Protein AF-0000000066502551 (afdb_homodimer)

Sequence (242 aa):
MAEINIENPFHVNTKIDVNTFVNQIRGIPNGSRCDFTNSVVKHFSSLGYNVFVCHPNHAVTGPYAKLHCEFRNTKFSTIGYDVYIIARGRKVTATNFGDGGYDNWASGGHYNQAGKTINFLMAEINIENPFHVNTKIDVNTFVNQIRGIPNGSRCDFTNSVVKHFSSLGYNVFVCHPNHAVTGPYAKLHCEFRNTKFSTIGYDVYIIARGRKVTATNFGDGGYDNWASGGHYNQAGKTINFL

Structure (mmCIF, N/CA/C/O backbone):
data_AF-0000000066502551-model_v1
#
loop_
_entity.id
_entity.type
_entity.pdbx_description
1 polymer 'Uncharacterized protein'
#
loop_
_atom_site.group_PDB
_atom_site.id
_atom_site.type_symbol
_atom_site.label_atom_id
_atom_site.label_alt_id
_atom_site.label_comp_id
_atom_site.label_asym_id
_atom_site.label_entity_id
_atom_site.label_seq_id
_atom_site.pdbx_PDB_ins_code
_atom_site.Cartn_x
_atom_site.Cartn_y
_atom_site.Cartn_z
_atom_site.occupancy
_atom_site.B_iso_or_equiv
_atom_site.auth_seq_id
_atom_site.auth_comp_id
_atom_site.auth_asym_id
_atom_site.auth_atom_id
_atom_site.pdbx_PDB_model_num
ATOM 1 N N . MET A 1 1 ? -18.234 -11.68 -3.107 1 29.64 1 MET A N 1
ATOM 2 C CA . MET A 1 1 ? -17.312 -12.742 -2.707 1 29.64 1 MET A CA 1
ATOM 3 C C . MET A 1 1 ? -16.203 -12.922 -3.744 1 29.64 1 MET A C 1
ATOM 5 O O . MET A 1 1 ? -16.484 -12.969 -4.945 1 29.64 1 MET A O 1
ATOM 9 N N . ALA A 1 2 ? -14.961 -12.492 -3.404 1 35.41 2 ALA A N 1
ATOM 10 C CA . ALA A 1 2 ? -13.914 -12.625 -4.414 1 35.41 2 ALA A CA 1
ATOM 11 C C . ALA A 1 2 ? -13.688 -14.086 -4.785 1 35.41 2 ALA A C 1
ATOM 13 O O . ALA A 1 2 ? -13.641 -14.953 -3.912 1 35.41 2 ALA A O 1
ATOM 14 N N . GLU A 1 3 ? -14.289 -14.555 -5.902 1 37.72 3 GLU A N 1
ATOM 15 C CA . GLU A 1 3 ? -13.883 -15.867 -6.395 1 37.72 3 GLU A CA 1
ATOM 16 C C . GLU A 1 3 ? -12.445 -15.844 -6.902 1 37.72 3 GLU A C 1
ATOM 18 O O . GLU A 1 3 ? -12.047 -14.922 -7.609 1 37.72 3 GLU A O 1
ATOM 23 N N . ILE A 1 4 ? -11.414 -16.25 -6.066 1 42.09 4 ILE A N 1
ATOM 24 C CA . ILE A 1 4 ? -10.016 -16.312 -6.465 1 42.09 4 ILE A CA 1
ATOM 25 C C . ILE A 1 4 ? -9.766 -17.562 -7.293 1 42.09 4 ILE A C 1
ATOM 27 O O . ILE A 1 4 ? -10.078 -18.672 -6.855 1 42.09 4 ILE A O 1
ATOM 31 N N . ASN A 1 5 ? -9.875 -17.453 -8.539 1 43.38 5 ASN A N 1
ATOM 32 C CA . ASN A 1 5 ? -9.359 -18.547 -9.352 1 43.38 5 ASN A CA 1
ATOM 33 C C . ASN A 1 5 ? -7.836 -18.516 -9.438 1 43.38 5 ASN A C 1
ATOM 35 O O . ASN A 1 5 ? -7.262 -17.531 -9.914 1 43.38 5 ASN A O 1
ATOM 39 N N . ILE A 1 6 ? -7.16 -19.156 -8.492 1 44.62 6 ILE A N 1
ATOM 40 C CA . ILE A 1 6 ? -5.707 -19.266 -8.516 1 44.62 6 ILE A CA 1
ATOM 41 C C . ILE A 1 6 ? -5.27 -20.125 -9.695 1 44.62 6 ILE A C 1
ATOM 43 O O . ILE A 1 6 ? -5.676 -21.281 -9.812 1 44.62 6 ILE A O 1
ATOM 47 N N . GLU A 1 7 ? -5.086 -19.531 -10.711 1 37.34 7 GLU A N 1
ATOM 48 C CA . GLU A 1 7 ? -4.473 -20.375 -11.734 1 37.34 7 GLU A CA 1
ATOM 49 C C . GLU A 1 7 ? -3.086 -20.844 -11.305 1 37.34 7 GLU A C 1
ATOM 51 O O . GLU A 1 7 ? -2.246 -20.031 -10.898 1 37.34 7 GLU A O 1
ATOM 56 N N . ASN A 1 8 ? -3.057 -21.938 -10.695 1 35.09 8 ASN A N 1
ATOM 57 C CA . ASN A 1 8 ? -1.891 -22.656 -10.203 1 35.09 8 ASN A CA 1
ATOM 58 C C . ASN A 1 8 ? -0.75 -22.641 -11.211 1 35.09 8 ASN A C 1
ATOM 60 O O . ASN A 1 8 ? -0.646 -23.547 -12.055 1 35.09 8 ASN A O 1
ATOM 64 N N . PRO A 1 9 ? -0.508 -21.734 -11.992 1 32.53 9 PRO A N 1
ATOM 65 C CA . PRO A 1 9 ? 0.566 -22.297 -12.812 1 32.53 9 PRO A CA 1
ATOM 66 C C . PRO A 1 9 ? 1.735 -22.812 -11.977 1 32.53 9 PRO A C 1
ATOM 68 O O . PRO A 1 9 ? 2.23 -23.922 -12.219 1 32.53 9 PRO A O 1
ATOM 71 N N . PHE A 1 10 ? 2.854 -21.859 -11.742 1 31.67 10 PHE A N 1
ATOM 72 C CA . PHE A 1 10 ? 4.188 -22.328 -11.391 1 31.67 10 PHE A CA 1
ATOM 73 C C . PHE A 1 10 ? 4.188 -22.969 -10.008 1 31.67 10 PHE A C 1
ATOM 75 O O . PHE A 1 10 ? 3.361 -22.641 -9.156 1 31.67 10 PHE A O 1
ATOM 82 N N . HIS A 1 11 ? 4.758 -24.141 -9.922 1 30.97 11 HIS A N 1
ATOM 83 C CA . HIS A 1 11 ? 5.277 -24.938 -8.812 1 30.97 11 HIS A CA 1
ATOM 84 C C . HIS A 1 11 ? 5.98 -24.047 -7.785 1 30.97 11 HIS A C 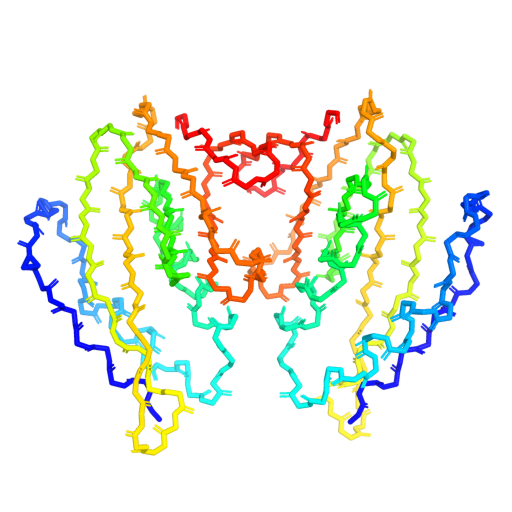1
ATOM 86 O O . HIS A 1 11 ? 7.117 -23.625 -8 1 30.97 11 HIS A O 1
ATOM 92 N N . VAL A 1 12 ? 5.609 -22.844 -7.512 1 33.75 12 VAL A N 1
ATOM 93 C CA . VAL A 1 12 ? 6.266 -22.391 -6.289 1 33.75 12 VAL A CA 1
ATOM 94 C C . VAL A 1 12 ? 6.492 -23.594 -5.359 1 33.75 12 VAL A C 1
ATOM 96 O O . VAL A 1 12 ? 5.543 -24.281 -4.984 1 33.75 12 VAL A O 1
ATOM 99 N N . ASN A 1 13 ? 7.457 -24.188 -5.629 1 36.09 13 ASN A N 1
ATOM 100 C CA . ASN A 1 13 ? 7.84 -25.312 -4.797 1 36.09 13 ASN A CA 1
ATOM 101 C C . ASN A 1 13 ? 7.414 -25.125 -3.344 1 36.09 13 ASN A C 1
ATOM 103 O O . ASN A 1 13 ? 7.641 -25.984 -2.5 1 36.09 13 ASN A O 1
ATOM 107 N N . THR A 1 14 ? 7.57 -23.812 -2.957 1 40.91 14 THR A N 1
ATOM 108 C CA . THR A 1 14 ? 7.336 -23.844 -1.518 1 40.91 14 THR A CA 1
ATOM 109 C C . THR A 1 14 ? 5.859 -24.078 -1.216 1 40.91 14 THR A C 1
ATOM 111 O O . THR A 1 14 ? 4.988 -23.562 -1.926 1 40.91 14 THR A O 1
AT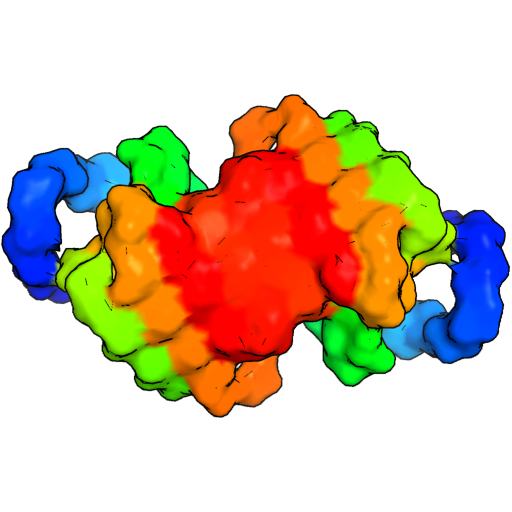OM 114 N N . LYS A 1 15 ? 5.527 -25.141 -0.697 1 43.72 15 LYS A N 1
ATOM 115 C CA . LYS A 1 15 ? 4.258 -25.594 -0.135 1 43.72 15 LYS A CA 1
ATOM 116 C C . LYS A 1 15 ? 3.424 -24.422 0.351 1 43.72 15 LYS A C 1
ATOM 118 O O . LYS A 1 15 ? 3.537 -24 1.508 1 43.72 15 LYS A O 1
ATOM 123 N N . ILE A 1 16 ? 3.521 -23.297 -0.468 1 50.22 16 ILE A N 1
ATOM 124 C CA . ILE A 1 16 ? 2.578 -22.281 -0.006 1 50.22 16 ILE A CA 1
ATOM 125 C C . ILE A 1 16 ? 1.188 -22.906 0.127 1 50.22 16 ILE A C 1
ATOM 127 O O . ILE A 1 16 ? 0.67 -23.5 -0.822 1 50.22 16 ILE A O 1
ATOM 131 N N . ASP A 1 17 ? 0.847 -23.078 1.259 1 54.03 17 ASP A N 1
ATOM 132 C CA . ASP A 1 17 ? -0.518 -23.547 1.509 1 54.03 17 ASP A CA 1
ATOM 133 C C . ASP A 1 17 ? -1.537 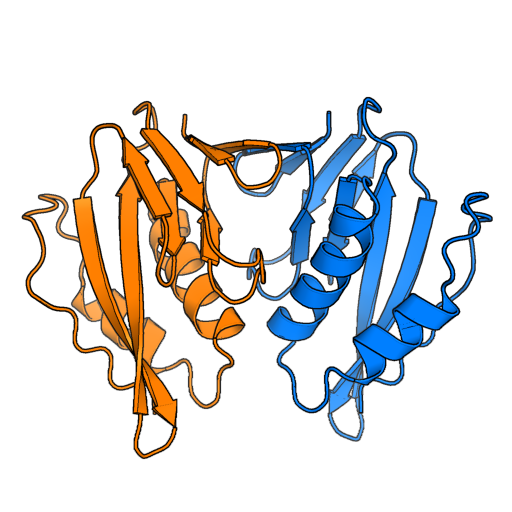-22.578 0.907 1 54.03 17 ASP A C 1
ATOM 135 O O . ASP A 1 17 ? -1.959 -21.625 1.562 1 54.03 17 ASP A O 1
ATOM 139 N N . VAL A 1 18 ? -1.597 -22.734 -0.505 1 53.69 18 VAL A N 1
ATOM 140 C CA . VAL A 1 18 ? -2.512 -21.875 -1.262 1 53.69 18 VAL A CA 1
ATOM 141 C C . VAL A 1 18 ? -3.902 -21.938 -0.636 1 53.69 18 VAL A C 1
ATOM 143 O O . VAL A 1 18 ? -4.668 -20.969 -0.728 1 53.69 18 VAL A O 1
ATOM 146 N N . ASN A 1 19 ? -4.012 -23.094 -0.001 1 59.72 19 ASN A N 1
ATOM 147 C CA . ASN A 1 19 ? -5.332 -23.188 0.611 1 59.72 19 ASN A CA 1
ATOM 148 C C . ASN A 1 19 ? -5.527 -22.125 1.691 1 59.72 19 ASN A C 1
ATOM 150 O O . ASN A 1 19 ? -6.598 -21.531 1.792 1 59.72 19 ASN A O 1
ATOM 154 N N . THR A 1 20 ? -4.531 -22 2.379 1 63.62 20 THR A N 1
ATOM 155 C CA . THR A 1 20 ? -4.625 -21 3.428 1 63.62 20 THR A CA 1
ATOM 156 C C . THR A 1 20 ? -4.738 -19.594 2.828 1 63.62 20 THR A C 1
ATOM 158 O O . THR A 1 20 ? -5.484 -18.75 3.334 1 63.62 20 THR A O 1
ATOM 161 N N . PHE A 1 21 ? -4.039 -19.422 1.752 1 65.25 21 PHE A N 1
ATOM 162 C CA . PHE A 1 21 ? -4.09 -18.141 1.066 1 65.25 21 PHE A CA 1
ATOM 163 C C . PHE A 1 21 ? -5.488 -17.875 0.515 1 65.25 21 PHE A C 1
ATOM 165 O O . PHE A 1 21 ? -6.043 -16.797 0.71 1 65.25 21 PHE A O 1
ATOM 172 N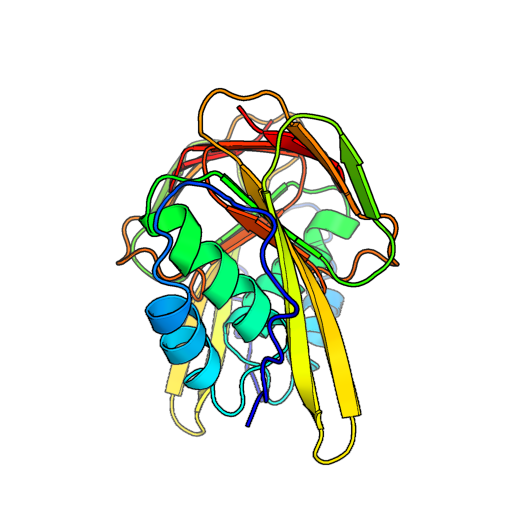 N . VAL A 1 22 ? -6.004 -18.875 -0.038 1 64.25 22 VAL A N 1
ATOM 173 C CA . VAL A 1 22 ? -7.324 -18.734 -0.646 1 64.25 22 VAL A CA 1
ATOM 174 C C . VAL A 1 22 ? -8.359 -18.422 0.434 1 64.25 22 VAL A C 1
ATOM 176 O O . VAL A 1 22 ? -9.227 -17.578 0.245 1 64.25 22 VAL A O 1
ATOM 179 N N . ASN A 1 23 ? -8.164 -19.109 1.516 1 64.19 23 ASN A N 1
ATOM 180 C CA . ASN A 1 23 ? -9.102 -18.875 2.605 1 64.19 23 ASN A CA 1
ATOM 181 C C . ASN A 1 23 ? -8.984 -17.438 3.135 1 64.19 23 ASN A C 1
ATOM 183 O O . ASN A 1 23 ? -9.984 -16.828 3.502 1 64.19 23 ASN A O 1
ATOM 187 N N . GLN A 1 24 ? -7.832 -17.016 3.133 1 63.34 24 GLN A N 1
ATOM 188 C CA . GLN A 1 24 ? -7.609 -15.672 3.643 1 63.34 24 GLN A CA 1
ATOM 189 C C . GLN A 1 24 ? -8.195 -14.625 2.701 1 63.34 24 GLN A C 1
ATOM 191 O O . GLN A 1 24 ? -8.828 -13.672 3.146 1 63.34 24 GLN A O 1
ATOM 196 N N . ILE A 1 25 ? -7.969 -14.844 1.499 1 63.88 25 ILE A N 1
ATOM 197 C CA . ILE A 1 25 ? -8.375 -13.797 0.566 1 63.88 25 ILE A CA 1
ATOM 198 C C . ILE A 1 25 ? -9.875 -13.898 0.309 1 63.88 25 ILE A C 1
ATOM 200 O O . ILE A 1 25 ? -10.539 -12.883 0.074 1 63.88 25 ILE A O 1
ATOM 204 N N . ARG A 1 26 ? -10.383 -15.039 0.415 1 58.78 26 ARG A N 1
ATOM 205 C CA . ARG A 1 26 ? -11.828 -15.188 0.285 1 58.78 26 ARG A CA 1
ATOM 206 C C . ARG A 1 26 ? -12.555 -14.469 1.417 1 58.78 26 ARG A C 1
ATOM 208 O O . ARG A 1 26 ? -13.703 -14.047 1.255 1 58.78 26 ARG A O 1
ATOM 215 N N . GLY A 1 27 ? -11.969 -14.461 2.48 1 55.28 27 GLY A N 1
ATOM 216 C CA . GLY A 1 27 ? -12.562 -13.789 3.625 1 55.28 27 GLY A CA 1
ATOM 217 C C . GLY A 1 27 ? -12.609 -12.281 3.473 1 55.28 27 GLY A C 1
ATOM 218 O O . GLY A 1 27 ? -13.203 -11.586 4.297 1 55.28 27 GLY A O 1
ATOM 219 N N . ILE A 1 28 ? -11.852 -11.867 2.521 1 52.5 28 ILE A N 1
ATOM 220 C CA . ILE A 1 28 ? -11.898 -10.422 2.328 1 52.5 28 ILE A CA 1
ATOM 221 C C . ILE A 1 28 ? -13.211 -10.031 1.646 1 52.5 28 ILE A C 1
ATOM 223 O O . ILE A 1 28 ? -13.273 -9.953 0.417 1 52.5 28 ILE A O 1
ATOM 227 N N . PRO A 1 29 ? -14.43 -10.414 2.199 1 45.84 29 PRO A N 1
ATOM 228 C CA . PRO A 1 29 ? -15.695 -9.938 1.64 1 45.84 29 PRO A CA 1
ATOM 229 C C . PRO A 1 29 ? -15.781 -8.414 1.595 1 45.84 29 PRO A C 1
ATOM 231 O O . PRO A 1 29 ? -15.266 -7.734 2.486 1 45.84 29 PRO A O 1
ATOM 234 N N . ASN A 1 30 ? -16.266 -7.941 0.475 1 50.91 30 ASN A N 1
ATOM 235 C CA . ASN A 1 30 ? -16.672 -6.539 0.413 1 50.91 30 ASN A CA 1
ATOM 236 C C . ASN A 1 30 ? -15.484 -5.602 0.557 1 50.91 30 ASN A C 1
ATOM 238 O O . ASN A 1 30 ? -15.641 -4.449 0.963 1 50.91 30 ASN A O 1
ATOM 242 N N . GLY A 1 31 ? -14.438 -6.355 0.267 1 62.47 31 GLY A N 1
ATOM 243 C CA . GLY A 1 31 ? -13.336 -5.41 0.384 1 62.47 31 GLY A CA 1
ATOM 244 C C . GLY A 1 31 ? -13.047 -4.672 -0.908 1 62.47 31 GLY A C 1
ATOM 245 O O . GLY A 1 31 ? -13.664 -4.938 -1.937 1 62.47 31 GLY A O 1
ATOM 246 N N . SER A 1 32 ? -12.445 -3.645 -0.846 1 74 32 SER A N 1
ATOM 247 C CA . SER A 1 32 ? -11.969 -2.881 -1.995 1 74 32 SER A CA 1
ATOM 248 C C . SER A 1 32 ? -10.781 -3.566 -2.66 1 74 32 SER A C 1
ATOM 250 O O . SER A 1 32 ? -10.234 -4.531 -2.125 1 74 32 SER A O 1
ATOM 252 N N . ARG A 1 33 ? -10.578 -3.287 -3.861 1 78.56 33 ARG A N 1
ATOM 253 C CA . ARG A 1 33 ? -9.383 -3.768 -4.559 1 78.56 33 ARG A CA 1
ATOM 254 C C . ARG A 1 33 ? -8.133 -3.562 -3.715 1 78.56 33 ARG A C 1
ATOM 256 O O . ARG A 1 33 ? -7.254 -4.426 -3.68 1 78.56 33 ARG A O 1
ATOM 263 N N . CYS A 1 34 ? -8.148 -2.465 -3.051 1 79.81 34 CYS A N 1
ATOM 264 C CA . CYS A 1 34 ? -7.027 -2.191 -2.156 1 79.81 34 CYS A CA 1
ATOM 265 C C . CYS A 1 34 ? -6.953 -3.229 -1.043 1 79.81 34 CYS A C 1
ATOM 267 O O . CYS A 1 34 ? -5.867 -3.713 -0.711 1 79.81 34 CYS A O 1
ATOM 269 N N . ASP A 1 35 ? -8.094 -3.543 -0.516 1 77.75 35 ASP A N 1
ATOM 270 C CA . ASP A 1 35 ? -8.117 -4.547 0.543 1 77.75 35 ASP A CA 1
ATOM 271 C C . ASP A 1 35 ? -7.602 -5.891 0.035 1 77.75 35 ASP A C 1
ATOM 273 O O . ASP A 1 35 ? -6.891 -6.602 0.752 1 77.75 35 ASP A O 1
ATOM 277 N N . PHE A 1 36 ? -7.996 -6.133 -1.12 1 80.94 36 PHE A N 1
ATOM 278 C CA . PHE A 1 36 ? -7.566 -7.387 -1.718 1 80.94 36 PHE A CA 1
ATOM 279 C C . PHE A 1 36 ? -6.051 -7.422 -1.877 1 80.94 36 PHE A C 1
ATOM 281 O O . PHE A 1 36 ? -5.391 -8.352 -1.404 1 80.94 36 PHE A O 1
ATOM 288 N N . THR A 1 37 ? -5.457 -6.43 -2.57 1 84.56 37 THR A N 1
ATOM 289 C CA . THR A 1 37 ? -4.027 -6.43 -2.848 1 84.56 37 THR A CA 1
ATOM 290 C C . THR A 1 37 ? -3.225 -6.406 -1.55 1 84.56 37 THR A C 1
ATOM 292 O O . THR A 1 37 ? -2.205 -7.086 -1.432 1 84.56 37 THR A O 1
ATOM 295 N N . ASN A 1 38 ? -3.729 -5.738 -0.625 1 82.5 38 ASN A N 1
ATOM 296 C CA . ASN A 1 38 ? -3.023 -5.656 0.649 1 82.5 38 ASN A CA 1
ATOM 297 C C . ASN A 1 38 ? -3.078 -6.98 1.406 1 82.5 38 ASN A C 1
ATOM 299 O O . ASN A 1 38 ? -2.119 -7.355 2.084 1 82.5 38 ASN A O 1
ATOM 303 N N . SER A 1 39 ? -4.211 -7.609 1.323 1 80 39 SER A N 1
ATOM 304 C CA . SER A 1 39 ? -4.324 -8.906 1.984 1 80 39 SER A CA 1
ATOM 305 C C . SER A 1 39 ? -3.363 -9.922 1.376 1 80 39 SER A C 1
ATOM 307 O O . SER A 1 39 ? -2.789 -10.75 2.092 1 80 39 SER A O 1
ATOM 309 N N . VAL A 1 40 ? -3.246 -9.836 0.094 1 83.38 40 VAL A N 1
ATOM 310 C CA . VAL A 1 40 ? -2.316 -10.727 -0.597 1 83.38 40 VAL A CA 1
ATOM 311 C C . VAL A 1 40 ? -0.891 -10.445 -0.124 1 83.38 40 VAL A C 1
ATOM 313 O O . VAL A 1 40 ? -0.16 -11.375 0.239 1 83.38 40 VAL A O 1
ATOM 316 N N . VAL A 1 41 ? -0.52 -9.219 -0.155 1 87.75 41 VAL A N 1
ATOM 317 C CA . VAL A 1 41 ? 0.827 -8.805 0.227 1 87.75 41 VAL A CA 1
ATOM 318 C C . VAL A 1 41 ? 1.101 -9.203 1.675 1 87.75 41 VAL A C 1
ATOM 320 O O . VAL A 1 41 ? 2.164 -9.75 1.984 1 87.75 41 VAL A O 1
ATOM 323 N N . LYS A 1 42 ? 0.146 -9.039 2.488 1 83.19 42 LYS A N 1
ATOM 324 C CA . LYS A 1 42 ? 0.298 -9.391 3.898 1 83.19 42 LYS A CA 1
ATOM 325 C C . LYS A 1 42 ? 0.549 -10.883 4.07 1 83.19 42 LYS A C 1
ATOM 327 O O . LYS A 1 42 ? 1.418 -11.289 4.844 1 83.19 42 LYS A O 1
ATOM 332 N N . HIS A 1 43 ? -0.202 -11.555 3.447 1 82 43 HIS A N 1
ATOM 333 C CA . HIS A 1 43 ? -0.092 -13.008 3.582 1 82 43 HIS A CA 1
ATOM 334 C C . HIS A 1 43 ? 1.31 -13.484 3.223 1 82 43 HIS A C 1
ATOM 336 O O . HIS A 1 43 ? 1.977 -14.133 4.035 1 82 43 HIS A O 1
ATOM 342 N N . PHE A 1 44 ? 1.82 -13.109 2.16 1 86.06 44 PHE A N 1
ATOM 343 C CA . PHE A 1 44 ? 3.076 -13.664 1.676 1 86.06 44 PHE A CA 1
ATOM 344 C C . PHE A 1 44 ? 4.266 -13.008 2.365 1 86.06 44 PHE A C 1
ATOM 346 O O . PHE A 1 44 ? 5.289 -13.648 2.605 1 86.06 44 PHE A O 1
ATOM 353 N N . SER A 1 45 ? 4.137 -11.719 2.592 1 87.69 45 SER A N 1
ATOM 354 C CA . SER A 1 45 ? 5.227 -11.062 3.309 1 87.69 45 SER A CA 1
ATOM 355 C C . SER A 1 45 ? 5.387 -11.641 4.711 1 87.69 45 SER A C 1
ATOM 357 O O . SER A 1 45 ? 6.504 -11.727 5.23 1 87.69 45 SER A O 1
ATOM 359 N N . SER A 1 46 ? 4.293 -12.016 5.332 1 83.5 46 SER A N 1
ATOM 360 C CA . SER A 1 46 ? 4.344 -12.602 6.668 1 83.5 46 SER A CA 1
ATOM 361 C C . SER A 1 46 ? 5.023 -13.961 6.648 1 83.5 46 SER A C 1
ATOM 363 O O . SER A 1 46 ? 5.539 -14.422 7.672 1 83.5 46 SER A O 1
ATOM 365 N N . LEU A 1 47 ? 5.043 -14.562 5.539 1 83.81 47 LEU A N 1
ATOM 366 C CA . LEU A 1 47 ? 5.695 -15.859 5.379 1 83.81 47 LEU A CA 1
ATOM 367 C C . LEU A 1 47 ? 7.168 -15.688 5.023 1 83.81 47 LEU A C 1
ATOM 369 O O . LEU A 1 47 ? 7.879 -16.672 4.816 1 83.81 47 LEU A O 1
ATOM 373 N N . GLY A 1 48 ? 7.668 -14.414 4.906 1 87.12 48 GLY A N 1
ATOM 374 C CA . GLY A 1 48 ? 9.078 -14.156 4.695 1 87.12 48 GLY A CA 1
ATOM 375 C C . GLY A 1 48 ? 9.438 -13.945 3.236 1 87.12 48 GLY A C 1
ATOM 376 O O . GLY A 1 48 ? 10.617 -13.875 2.887 1 87.12 48 GLY A O 1
ATOM 377 N N . TYR A 1 49 ? 8.398 -13.805 2.352 1 89.62 49 TYR A N 1
ATOM 378 C CA . TYR A 1 49 ? 8.664 -13.586 0.934 1 89.62 49 TYR A CA 1
ATOM 379 C C . TYR A 1 49 ? 8.531 -12.109 0.578 1 89.62 49 TYR A C 1
ATOM 381 O O . TYR A 1 49 ? 7.809 -11.367 1.25 1 89.62 49 TYR A O 1
ATOM 389 N N . ASN A 1 50 ? 9.32 -11.703 -0.414 1 94.31 50 ASN A N 1
ATOM 390 C CA . ASN A 1 50 ? 8.93 -10.508 -1.16 1 94.31 50 ASN A CA 1
ATOM 391 C C . ASN A 1 50 ? 7.758 -10.797 -2.09 1 94.31 50 ASN A C 1
ATOM 393 O O . ASN A 1 50 ? 7.613 -11.906 -2.598 1 94.31 50 ASN A O 1
ATOM 397 N N . VAL A 1 51 ? 6.918 -9.766 -2.229 1 93.31 51 VAL A N 1
ATOM 398 C CA . VAL A 1 51 ? 5.727 -10.023 -3.033 1 93.31 51 VAL A CA 1
ATOM 399 C C . VAL A 1 51 ? 5.359 -8.773 -3.828 1 93.31 51 VAL A C 1
ATOM 401 O O . VAL A 1 51 ? 5.457 -7.652 -3.318 1 93.31 51 VAL A O 1
ATOM 404 N N . PHE A 1 52 ? 4.938 -8.961 -5.031 1 93.88 52 PHE A N 1
ATOM 405 C CA . PHE A 1 52 ? 4.359 -7.941 -5.898 1 93.88 52 PHE A CA 1
ATOM 406 C C . PHE A 1 52 ? 3.031 -8.414 -6.48 1 93.88 52 PHE A C 1
ATOM 408 O O . PHE A 1 52 ? 2.938 -9.531 -7 1 93.88 52 PHE A O 1
ATOM 415 N N . VAL A 1 53 ? 1.958 -7.652 -6.258 1 92 53 VAL A N 1
ATOM 416 C CA . VAL A 1 53 ? 0.646 -7.934 -6.828 1 92 53 VAL A CA 1
ATOM 417 C C . VAL A 1 53 ? 0.206 -6.773 -7.715 1 92 53 VAL A C 1
ATOM 419 O O . VAL A 1 53 ? 0.314 -5.609 -7.324 1 92 53 VAL A O 1
ATOM 422 N N . CYS A 1 54 ? -0.234 -7.062 -8.914 1 91.94 54 CYS A N 1
ATOM 423 C CA . CYS A 1 54 ? -0.522 -5.957 -9.82 1 91.94 54 CYS A CA 1
ATOM 424 C C . CYS A 1 54 ? -1.602 -6.344 -10.82 1 91.94 54 CYS A C 1
ATOM 426 O O . CYS A 1 54 ? -1.589 -7.453 -11.359 1 91.94 54 CYS A O 1
ATOM 428 N N . HIS A 1 55 ? -2.641 -5.422 -10.758 1 86.31 55 HIS A N 1
ATOM 429 C CA . HIS A 1 55 ? -3.598 -5.395 -11.859 1 86.31 55 HIS A CA 1
ATOM 430 C C . HIS A 1 55 ? -3.238 -4.312 -12.875 1 86.31 55 HIS A C 1
ATOM 432 O O . HIS A 1 55 ? -2.807 -3.221 -12.492 1 86.31 55 HIS A O 1
ATOM 438 N N . PRO A 1 56 ? -2.961 -3.896 -13.93 1 76.5 56 PRO A N 1
ATOM 439 C CA . PRO A 1 56 ? -2.947 -3.971 -15.391 1 76.5 56 PRO A CA 1
ATOM 440 C C . PRO A 1 56 ? -1.559 -4.266 -15.953 1 76.5 56 PRO A C 1
ATOM 442 O O . PRO A 1 56 ? -0.813 -5.066 -15.383 1 76.5 56 PRO A O 1
ATOM 445 N N . ASN A 1 57 ? -1.168 -3.443 -16.781 1 87.12 57 ASN A N 1
ATOM 446 C CA . ASN A 1 57 ? 0.076 -3.635 -17.516 1 87.12 57 ASN A CA 1
ATOM 447 C C . ASN A 1 57 ? 1.296 -3.408 -16.625 1 87.12 57 ASN A C 1
ATOM 449 O O . ASN A 1 57 ? 1.399 -2.379 -15.961 1 87.12 57 ASN A O 1
ATOM 453 N N . HIS A 1 58 ? 2.088 -4.469 -16.531 1 92.94 58 HIS A N 1
ATOM 454 C CA . HIS A 1 58 ? 3.305 -4.449 -15.734 1 92.94 58 HIS A CA 1
ATOM 455 C C . HIS A 1 58 ? 4.375 -5.359 -16.328 1 92.94 58 HIS A C 1
ATOM 457 O O . HIS A 1 58 ? 4.105 -6.102 -17.266 1 92.94 58 HIS A O 1
ATOM 463 N N . ALA A 1 59 ? 5.57 -5.113 -15.836 1 94.5 59 ALA A N 1
ATOM 464 C CA . ALA A 1 59 ? 6.691 -5.98 -16.188 1 94.5 59 ALA A CA 1
ATOM 465 C C . ALA A 1 59 ? 7.449 -6.434 -14.945 1 94.5 59 ALA A C 1
ATOM 467 O O . ALA A 1 59 ? 7.617 -5.66 -14 1 94.5 59 ALA A O 1
ATOM 468 N N . VAL A 1 60 ? 7.844 -7.711 -14.953 1 94.94 60 VAL A N 1
ATOM 469 C CA . VAL A 1 60 ? 8.656 -8.258 -13.867 1 94.94 60 VAL A CA 1
ATOM 470 C C . VAL A 1 60 ? 9.844 -9.023 -14.445 1 94.94 60 VAL A C 1
ATOM 472 O O . VAL A 1 60 ? 9.68 -9.844 -15.352 1 94.94 60 VAL A O 1
ATOM 475 N N . THR A 1 61 ? 11.031 -8.703 -13.969 1 96.88 61 THR A N 1
ATOM 476 C CA . THR A 1 61 ? 12.242 -9.367 -14.422 1 96.88 61 THR A CA 1
ATOM 477 C C . THR A 1 61 ? 12.992 -9.984 -13.242 1 96.88 61 THR A C 1
ATOM 479 O O . THR A 1 61 ? 13.117 -9.367 -12.188 1 96.88 61 THR A O 1
ATOM 482 N N . GLY A 1 62 ? 13.508 -11.25 -13.391 1 94.19 62 GLY A N 1
ATOM 483 C CA . GLY A 1 62 ? 14.219 -11.984 -12.352 1 94.19 62 GLY A CA 1
ATOM 484 C C . GLY A 1 62 ? 13.555 -13.297 -11.984 1 94.19 62 GLY A C 1
ATOM 485 O O . GLY A 1 62 ? 12.664 -13.766 -12.695 1 94.19 62 GLY A O 1
ATOM 486 N N . PRO A 1 63 ? 14.062 -13.969 -10.938 1 91.69 63 PRO A N 1
ATOM 487 C CA . PRO A 1 63 ? 13.445 -15.227 -10.5 1 91.69 63 PRO A CA 1
ATOM 488 C C . PRO A 1 63 ? 12.242 -15.008 -9.586 1 91.69 63 PRO A C 1
ATOM 490 O O . PRO A 1 63 ? 12.344 -14.297 -8.578 1 91.69 63 PRO A O 1
ATOM 493 N N . TYR A 1 64 ? 11.102 -15.516 -9.938 1 88.94 64 TYR A N 1
ATOM 494 C CA . TYR A 1 64 ? 9.883 -15.438 -9.148 1 88.94 64 TYR A CA 1
ATOM 495 C C . TYR A 1 64 ? 8.984 -16.641 -9.406 1 88.94 64 TYR A C 1
ATOM 497 O O . TYR A 1 64 ? 9.164 -17.359 -10.398 1 88.94 64 TYR A O 1
ATOM 505 N N . ALA A 1 65 ? 8.109 -16.875 -8.422 1 84.31 65 ALA A N 1
ATOM 506 C CA . ALA A 1 65 ? 6.926 -17.688 -8.68 1 84.31 65 ALA A CA 1
ATOM 507 C C . ALA A 1 65 ? 5.707 -16.797 -8.945 1 84.31 65 ALA A C 1
ATOM 509 O O . ALA A 1 65 ? 5.543 -15.758 -8.312 1 84.31 65 ALA A O 1
ATOM 510 N N . LYS A 1 66 ? 4.875 -17.25 -9.828 1 84.88 66 LYS A N 1
ATOM 511 C CA . LYS A 1 66 ? 3.748 -16.406 -10.211 1 84.88 66 LYS A CA 1
ATOM 512 C C . LYS A 1 66 ? 2.422 -17.125 -10.008 1 84.88 66 LYS A C 1
ATOM 514 O O . LYS A 1 66 ? 2.305 -18.312 -10.328 1 84.88 66 LYS A O 1
ATOM 519 N N . LEU A 1 67 ? 1.453 -16.328 -9.414 1 80.94 67 LEU A N 1
ATOM 520 C CA . LEU A 1 67 ? 0.06 -16.766 -9.328 1 80.94 67 LEU A CA 1
ATOM 521 C C . LEU A 1 67 ? -0.857 -15.766 -10.023 1 80.94 67 LEU A C 1
ATOM 523 O O . LEU A 1 67 ? -0.552 -14.57 -10.086 1 80.94 67 LEU A O 1
ATOM 527 N N . HIS A 1 68 ? -1.909 -16.281 -10.57 1 82.56 68 HIS A N 1
ATOM 528 C CA . HIS A 1 68 ? -2.982 -15.438 -11.078 1 82.56 68 HIS A CA 1
ATOM 529 C C . HIS A 1 68 ? -4.246 -15.586 -10.234 1 82.56 68 HIS A C 1
ATOM 531 O O . HIS A 1 68 ? -4.688 -16.703 -9.961 1 82.56 68 HIS A O 1
ATOM 537 N N . CYS A 1 69 ? -4.703 -14.367 -9.812 1 77.06 69 CYS A N 1
ATOM 538 C CA . CYS A 1 69 ? -5.898 -14.336 -8.969 1 77.06 69 CYS A CA 1
ATOM 539 C C . CYS A 1 69 ? -6.996 -13.5 -9.617 1 77.06 69 CYS A C 1
ATOM 541 O O . CYS A 1 69 ? -6.719 -12.453 -10.203 1 77.06 69 CYS A O 1
ATOM 543 N N . GLU A 1 70 ? -8.219 -14 -9.445 1 77.5 70 GLU A N 1
ATOM 544 C CA . GLU A 1 70 ? -9.391 -13.227 -9.852 1 77.5 70 GLU A CA 1
ATOM 545 C C . GLU A 1 70 ? -10.125 -12.656 -8.633 1 77.5 70 GLU A C 1
ATOM 547 O O . GLU A 1 70 ? -10.5 -13.406 -7.727 1 77.5 70 GLU A O 1
ATOM 552 N N . PHE A 1 71 ? -10.188 -11.328 -8.617 1 76.94 71 PHE A N 1
ATOM 553 C CA . PHE A 1 71 ? -10.945 -10.633 -7.59 1 76.94 71 PHE A CA 1
ATOM 554 C C . PHE A 1 71 ? -12.336 -10.258 -8.102 1 76.94 71 PHE A C 1
ATOM 556 O O . PHE A 1 71 ? -12.461 -9.531 -9.086 1 76.94 71 PHE A O 1
ATOM 563 N N . ARG A 1 72 ? -13.398 -10.836 -7.469 1 73.75 72 ARG A N 1
ATOM 564 C CA . ARG A 1 72 ? -14.766 -10.508 -7.855 1 73.75 72 ARG A CA 1
ATOM 565 C C . ARG A 1 72 ? -15.156 -9.125 -7.348 1 73.75 72 ARG A C 1
ATOM 567 O O . ARG A 1 72 ? -15.32 -8.922 -6.145 1 73.75 72 ARG A O 1
ATOM 574 N N . ASN A 1 73 ? -15.117 -8.203 -8.211 1 68.19 73 ASN A N 1
ATOM 575 C CA . ASN A 1 73 ? -15.391 -6.816 -7.859 1 68.19 73 ASN A CA 1
ATOM 576 C C . ASN A 1 73 ? -16.891 -6.52 -7.887 1 68.19 73 ASN A C 1
ATOM 578 O O . ASN A 1 73 ? -17.359 -5.609 -7.199 1 68.19 73 ASN A O 1
ATOM 582 N N . THR A 1 74 ? -17.547 -7.074 -8.711 1 66.19 74 THR A N 1
ATOM 583 C CA . THR A 1 74 ? -19 -7.012 -8.75 1 66.19 74 THR A CA 1
ATOM 584 C C . THR A 1 74 ? -19.594 -8.406 -8.922 1 66.19 74 THR A C 1
ATOM 586 O O . THR A 1 74 ? -18.859 -9.383 -9.078 1 66.19 74 THR A O 1
ATOM 589 N N . LYS A 1 75 ? -20.969 -8.406 -8.812 1 66.5 75 LYS A N 1
ATOM 590 C CA . LYS A 1 75 ? -21.672 -9.664 -9 1 66.5 75 LYS A CA 1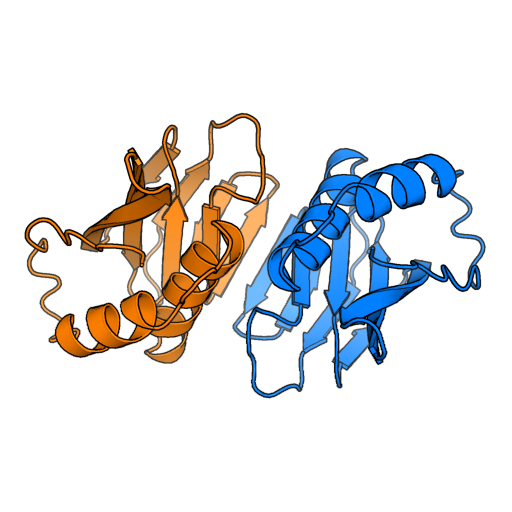
ATOM 591 C C . LYS A 1 75 ? -21.375 -10.266 -10.375 1 66.5 75 LYS A C 1
ATOM 593 O O . LYS A 1 75 ? -21.406 -11.484 -10.539 1 66.5 75 LYS A O 1
ATOM 598 N N . PHE A 1 76 ? -20.953 -9.484 -11.156 1 70.38 76 PHE A N 1
ATOM 599 C CA . PHE A 1 76 ? -20.906 -9.984 -12.523 1 70.38 76 PHE A CA 1
ATOM 600 C C . PHE A 1 76 ? -19.516 -9.812 -13.117 1 70.38 76 PHE A C 1
ATOM 602 O O . PHE A 1 76 ? -19.266 -10.195 -14.266 1 70.38 76 PHE A O 1
ATOM 609 N N . SER A 1 77 ? -18.625 -9.289 -12.391 1 76.25 77 SER A N 1
ATOM 610 C CA . SER A 1 77 ? -17.328 -9.008 -13 1 76.25 77 SER A CA 1
ATOM 611 C C . SER A 1 77 ? -16.188 -9.273 -12.023 1 76.25 77 SER A C 1
ATOM 613 O O . SER A 1 77 ? -16.344 -9.078 -10.812 1 76.25 77 SER A O 1
ATOM 615 N N . THR A 1 78 ? -15.086 -9.844 -12.656 1 76.44 78 THR A N 1
ATOM 616 C CA . THR A 1 78 ? -13.867 -10.086 -11.891 1 76.44 78 THR A CA 1
ATOM 617 C C . THR A 1 78 ? -12.711 -9.266 -12.445 1 76.44 78 THR A C 1
ATOM 619 O O . THR A 1 78 ? -12.742 -8.836 -13.602 1 76.44 78 THR A O 1
ATOM 622 N N . ILE A 1 79 ? -11.805 -8.93 -11.539 1 80.56 79 ILE A N 1
ATOM 623 C CA . ILE A 1 79 ? -10.555 -8.281 -11.914 1 80.56 79 ILE A CA 1
ATOM 624 C C . ILE A 1 79 ? -9.383 -9.227 -11.648 1 80.56 79 ILE A C 1
ATOM 626 O O . ILE A 1 79 ? -9.258 -9.781 -10.555 1 80.56 79 ILE A O 1
ATOM 630 N N . GLY A 1 80 ? -8.555 -9.422 -12.664 1 83.06 80 GLY A N 1
ATOM 631 C CA . GLY A 1 80 ? -7.418 -10.328 -12.539 1 83.06 80 GLY A CA 1
ATOM 632 C C . GLY A 1 80 ? -6.172 -9.648 -12.008 1 83.06 80 GLY A C 1
ATOM 633 O O . GLY A 1 80 ? -5.855 -8.523 -12.398 1 83.06 80 GLY A O 1
ATOM 634 N N . TYR A 1 81 ? -5.574 -10.297 -11.055 1 86.88 81 TYR A N 1
ATOM 635 C CA . TYR A 1 81 ? -4.305 -9.828 -10.5 1 86.88 81 TYR A CA 1
ATOM 636 C C . TYR A 1 81 ? -3.221 -10.891 -10.664 1 86.88 81 TYR A C 1
ATOM 638 O O . TYR A 1 81 ? -3.477 -12.078 -10.492 1 86.88 81 TYR A O 1
ATOM 646 N N . ASP A 1 82 ? -2.072 -10.406 -11.102 1 88.19 82 ASP A N 1
ATOM 647 C CA . ASP A 1 82 ? -0.889 -11.25 -11.039 1 88.19 82 ASP A CA 1
ATOM 648 C C . ASP A 1 82 ? -0.131 -11.039 -9.734 1 88.19 82 ASP A C 1
ATOM 650 O O . ASP A 1 82 ? 0.06 -9.906 -9.297 1 88.19 82 ASP A O 1
ATOM 654 N N . VAL A 1 83 ? 0.178 -12.211 -9.125 1 89 83 VAL A N 1
ATOM 655 C CA . VAL A 1 83 ? 0.918 -12.195 -7.867 1 89 83 VAL A CA 1
ATOM 656 C C . VAL A 1 83 ? 2.297 -12.82 -8.07 1 89 83 VAL A C 1
ATOM 658 O O . VAL A 1 83 ? 2.408 -13.969 -8.508 1 89 83 VAL A O 1
ATOM 661 N N . TYR A 1 84 ? 3.318 -12.047 -7.805 1 90.88 84 TYR A N 1
ATOM 662 C CA . TYR A 1 84 ? 4.695 -12.516 -7.906 1 90.88 84 TYR A CA 1
ATOM 663 C C . TYR A 1 84 ? 5.301 -12.734 -6.527 1 90.88 84 TYR A C 1
ATOM 665 O O . TYR A 1 84 ? 5.445 -11.797 -5.746 1 90.88 84 TYR A O 1
ATOM 673 N N . ILE A 1 85 ? 5.602 -13.984 -6.262 1 89.44 85 ILE A N 1
ATOM 674 C CA . ILE A 1 85 ? 6.207 -14.375 -4.996 1 89.44 85 ILE A CA 1
ATOM 675 C C . ILE A 1 85 ? 7.719 -14.523 -5.172 1 89.44 85 ILE A C 1
ATOM 677 O O . ILE A 1 85 ? 8.18 -15.359 -5.949 1 89.44 85 ILE A O 1
ATOM 681 N N . ILE A 1 86 ? 8.477 -13.734 -4.438 1 92.06 86 ILE A N 1
ATOM 682 C CA . ILE A 1 86 ? 9.906 -13.57 -4.66 1 92.06 86 ILE A CA 1
ATOM 683 C C . ILE A 1 86 ? 10.672 -13.953 -3.391 1 92.06 86 ILE A C 1
ATOM 685 O O . ILE A 1 86 ? 10.406 -13.414 -2.316 1 92.06 86 ILE A O 1
ATOM 689 N N . ALA A 1 87 ? 11.617 -14.867 -3.551 1 89.56 87 ALA A N 1
ATOM 690 C CA . ALA A 1 87 ? 12.445 -15.227 -2.404 1 89.56 87 ALA A CA 1
ATOM 691 C C . ALA A 1 87 ? 13.305 -14.047 -1.953 1 89.56 87 ALA A C 1
ATOM 693 O O . ALA A 1 87 ? 13.82 -13.297 -2.783 1 89.56 87 ALA A O 1
ATOM 694 N N . ARG A 1 88 ? 13.453 -13.984 -0.668 1 91.88 88 ARG A N 1
ATOM 695 C CA . ARG A 1 88 ? 14.328 -12.938 -0.149 1 91.88 88 ARG A CA 1
ATOM 696 C C . ARG A 1 88 ? 15.75 -13.109 -0.672 1 91.88 88 ARG A C 1
ATOM 698 O O . ARG A 1 88 ? 16.25 -14.227 -0.775 1 91.88 88 ARG A O 1
ATOM 705 N N . GLY A 1 89 ? 16.375 -11.945 -0.985 1 92.25 89 GLY A N 1
ATOM 706 C CA . GLY A 1 89 ? 17.75 -11.984 -1.457 1 92.25 89 GLY A CA 1
ATOM 707 C C . GLY A 1 89 ? 17.859 -12.094 -2.967 1 92.25 89 GLY A C 1
ATOM 708 O O . GLY A 1 89 ? 18.953 -11.914 -3.529 1 92.25 89 GLY A O 1
ATOM 709 N N . ARG A 1 90 ? 16.75 -12.43 -3.623 1 93 90 ARG A N 1
ATOM 710 C CA . ARG A 1 90 ? 16.781 -12.5 -5.078 1 93 90 ARG A CA 1
ATOM 711 C C . ARG A 1 90 ? 16.469 -11.141 -5.699 1 93 90 ARG A C 1
ATOM 713 O O . ARG A 1 90 ? 15.57 -10.43 -5.238 1 93 90 ARG A O 1
ATOM 720 N N . LYS A 1 91 ? 17.281 -10.844 -6.645 1 95.88 91 LYS A N 1
ATOM 721 C CA . LYS A 1 91 ? 17.109 -9.562 -7.324 1 95.88 91 LYS A CA 1
ATOM 722 C C . LYS A 1 91 ? 16 -9.641 -8.375 1 95.88 91 LYS A C 1
ATOM 724 O O . LYS A 1 91 ? 16.172 -10.305 -9.398 1 95.88 91 LYS A O 1
ATOM 729 N N . VAL A 1 92 ? 14.922 -9.016 -8.078 1 97.25 92 VAL A N 1
ATOM 730 C CA . VAL A 1 92 ? 13.781 -8.953 -8.984 1 97.25 92 VAL A CA 1
ATOM 731 C C . VAL A 1 92 ? 13.297 -7.512 -9.109 1 97.25 92 VAL A C 1
ATOM 733 O O . VAL A 1 92 ? 13.234 -6.781 -8.117 1 97.25 92 VAL A O 1
ATOM 736 N N . THR A 1 93 ? 13.023 -7.066 -10.328 1 98 93 THR A N 1
ATOM 737 C CA . THR A 1 93 ? 12.5 -5.73 -10.602 1 98 93 THR A CA 1
ATOM 738 C C . THR A 1 93 ? 11.078 -5.812 -11.148 1 98 93 THR A C 1
ATOM 740 O O . THR A 1 93 ? 10.797 -6.617 -12.039 1 98 93 THR A O 1
ATOM 743 N N . ALA A 1 94 ? 10.195 -5.059 -10.523 1 96.5 94 ALA A N 1
ATOM 744 C CA . ALA A 1 94 ? 8.82 -4.957 -11.008 1 96.5 94 ALA A CA 1
ATOM 745 C C . ALA A 1 94 ? 8.453 -3.508 -11.32 1 96.5 94 ALA A C 1
ATOM 747 O O . ALA A 1 94 ? 8.781 -2.6 -10.547 1 96.5 94 ALA A O 1
ATOM 748 N N . THR A 1 95 ? 7.824 -3.312 -12.484 1 94 95 THR A N 1
ATOM 749 C CA . THR A 1 95 ? 7.387 -1.979 -12.875 1 94 95 THR A CA 1
ATOM 750 C C . THR A 1 95 ? 5.91 -1.986 -13.266 1 94 95 THR A C 1
ATOM 752 O O . THR A 1 95 ? 5.477 -2.82 -14.062 1 94 95 THR A O 1
ATOM 755 N N . ASN A 1 96 ? 5.094 -1.121 -12.562 1 91.94 96 ASN A N 1
ATOM 756 C CA . ASN A 1 96 ? 3.693 -0.902 -12.922 1 91.94 96 ASN A CA 1
ATOM 757 C C . ASN A 1 96 ? 3.551 0.164 -14 1 91.94 96 ASN A C 1
ATOM 759 O O . ASN A 1 96 ? 3.879 1.33 -13.781 1 91.94 96 ASN A O 1
ATOM 763 N N . PHE A 1 97 ? 2.938 -0.21 -15.18 1 88.19 97 PHE A N 1
ATOM 764 C CA . PHE A 1 97 ? 2.82 0.716 -16.297 1 88.19 97 PHE A CA 1
ATOM 765 C C . PHE A 1 97 ? 1.454 1.392 -16.297 1 88.19 97 PHE A C 1
ATOM 767 O O . PHE A 1 97 ? 1.158 2.201 -17.188 1 88.19 97 PHE A O 1
ATOM 774 N N . GLY A 1 98 ? 0.57 0.919 -15.422 1 76.06 98 GLY A N 1
ATOM 775 C CA . GLY A 1 98 ? -0.771 1.48 -15.406 1 76.06 98 GLY A CA 1
ATOM 776 C C . GLY A 1 98 ? -0.812 2.908 -14.891 1 76.06 98 GLY A C 1
ATOM 777 O O . GLY A 1 98 ? 0.229 3.498 -14.602 1 76.06 98 GLY A O 1
ATOM 778 N N . ASP A 1 99 ? -2.068 3.596 -14.953 1 61.56 99 ASP A N 1
ATOM 779 C CA . ASP A 1 99 ? -2.273 4.996 -14.586 1 61.56 99 ASP A CA 1
ATOM 780 C C . ASP A 1 99 ? -1.907 5.242 -13.125 1 61.56 99 ASP A C 1
ATOM 782 O O . ASP A 1 99 ? -1.932 6.383 -12.656 1 61.56 99 ASP A O 1
ATOM 786 N N . GLY A 1 100 ? -1.268 4.223 -12.562 1 54.12 100 GLY A N 1
ATOM 787 C CA . GLY A 1 100 ? -0.599 4.48 -11.297 1 54.12 100 GLY A CA 1
ATOM 788 C C . GLY A 1 100 ? -1.53 4.395 -10.102 1 54.12 100 GLY A C 1
ATOM 789 O O . GLY A 1 100 ? -1.195 4.863 -9.016 1 54.12 100 GLY A O 1
ATOM 790 N N . GLY A 1 101 ? -2.838 4.043 -10.414 1 52.72 101 GLY A N 1
ATOM 791 C CA . GLY A 1 101 ? -3.604 4.078 -9.18 1 52.72 101 GLY A CA 1
ATOM 792 C C . GLY A 1 101 ? -3.236 2.961 -8.219 1 52.72 101 GLY A C 1
ATOM 793 O O . GLY A 1 101 ? -2.984 1.83 -8.641 1 52.72 101 GLY A O 1
ATOM 794 N N . TYR A 1 102 ? -2.701 3.252 -7.105 1 55 102 TYR A N 1
ATOM 795 C CA . TYR A 1 102 ? -2.254 2.404 -6.004 1 55 102 TYR A CA 1
ATOM 796 C C . TYR A 1 102 ? -3.271 1.309 -5.711 1 55 102 TYR A C 1
ATOM 798 O O . TYR A 1 102 ? -2.941 0.292 -5.098 1 55 102 TYR A O 1
ATOM 806 N N . ASP A 1 103 ? -4.414 1.478 -6.441 1 61.94 103 ASP A N 1
ATOM 807 C CA . ASP A 1 103 ? -5.461 0.498 -6.184 1 61.94 103 ASP A CA 1
ATOM 808 C C . ASP A 1 103 ? -5.188 -0.81 -6.922 1 61.94 103 ASP A C 1
ATOM 810 O O . ASP A 1 103 ? -5.727 -1.858 -6.562 1 61.94 103 ASP A O 1
ATOM 814 N N . ASN A 1 104 ? -4.246 -0.635 -7.656 1 79.25 104 ASN A N 1
ATOM 815 C CA . ASN A 1 104 ? -4.18 -1.765 -8.578 1 79.25 104 ASN A CA 1
ATOM 816 C C . ASN A 1 104 ? -2.914 -2.588 -8.367 1 79.25 104 ASN A C 1
ATOM 818 O O . ASN A 1 104 ? -2.639 -3.52 -9.125 1 79.25 104 ASN A O 1
ATOM 822 N N . TRP A 1 105 ? -2.146 -2.129 -7.438 1 88.94 105 TRP A N 1
ATOM 823 C CA . TRP A 1 105 ? -0.961 -2.932 -7.156 1 88.94 105 TRP A CA 1
ATOM 824 C C . TRP A 1 105 ? -0.506 -2.738 -5.711 1 88.94 105 TRP A C 1
ATOM 826 O O . TRP A 1 105 ? -0.974 -1.829 -5.023 1 88.94 105 TRP A O 1
ATOM 836 N N . ALA A 1 106 ? 0.275 -3.555 -5.184 1 89.62 106 ALA A N 1
ATOM 837 C CA . ALA A 1 106 ? 0.909 -3.477 -3.869 1 89.62 106 ALA A CA 1
ATOM 838 C C . ALA A 1 106 ? 2.186 -4.309 -3.826 1 89.62 106 ALA A C 1
ATOM 840 O O . ALA A 1 106 ? 2.369 -5.219 -4.637 1 89.62 106 ALA A O 1
ATOM 841 N N . SER A 1 107 ? 3.025 -3.938 -2.908 1 93.25 107 SER A N 1
ATOM 842 C CA . SER A 1 107 ? 4.254 -4.695 -2.686 1 93.25 107 SER A CA 1
ATOM 843 C C . SER A 1 107 ? 4.527 -4.883 -1.196 1 93.25 107 SER A C 1
ATOM 845 O O . SER A 1 107 ? 4 -4.137 -0.366 1 93.25 107 SER A O 1
ATOM 847 N N . GLY A 1 108 ? 5.254 -5.875 -0.919 1 92.5 108 GLY A N 1
ATOM 848 C CA . GLY A 1 108 ? 5.641 -6.133 0.458 1 92.5 108 GLY A CA 1
ATOM 849 C C . GLY A 1 108 ? 6.973 -6.852 0.579 1 92.5 108 GLY A C 1
ATOM 850 O O . GLY A 1 108 ? 7.398 -7.543 -0.35 1 92.5 108 GLY A O 1
ATOM 851 N N . GLY A 1 109 ? 7.641 -6.703 1.763 1 93.31 109 GLY A N 1
ATOM 852 C CA . GLY A 1 109 ? 8.922 -7.332 2.049 1 93.31 109 GLY A CA 1
ATOM 853 C C . GLY A 1 109 ? 10.062 -6.336 2.141 1 93.31 109 GLY A C 1
ATOM 854 O O . GLY A 1 109 ? 9.969 -5.344 2.865 1 93.31 109 GLY A O 1
ATOM 855 N N . HIS A 1 110 ? 11.172 -6.742 1.431 1 95.88 110 HIS A N 1
ATOM 856 C CA . HIS A 1 110 ? 12.359 -5.902 1.406 1 95.88 110 HIS A CA 1
ATOM 857 C C . HIS A 1 110 ? 12.664 -5.418 -0.007 1 95.88 110 HIS A C 1
ATOM 859 O O . HIS A 1 110 ? 12.961 -6.223 -0.894 1 95.88 110 HIS A O 1
ATOM 865 N N . TYR A 1 111 ? 12.5 -4.062 -0.18 1 96.75 111 TYR A N 1
ATOM 866 C CA . TYR A 1 111 ? 12.672 -3.537 -1.529 1 96.75 111 TYR A CA 1
ATOM 867 C C . TYR A 1 111 ? 12.953 -2.039 -1.499 1 96.75 111 TYR A C 1
ATOM 869 O O . TYR A 1 111 ? 12.766 -1.387 -0.469 1 96.75 111 TYR A O 1
ATOM 877 N N . ASN A 1 112 ? 13.484 -1.572 -2.615 1 96.5 112 ASN A N 1
ATOM 878 C CA . ASN A 1 112 ? 13.586 -0.15 -2.93 1 96.5 112 ASN A CA 1
ATOM 879 C C . ASN A 1 112 ? 12.523 0.277 -3.936 1 96.5 112 ASN A C 1
ATOM 881 O O . ASN A 1 112 ? 12.328 -0.384 -4.957 1 96.5 112 ASN A O 1
ATOM 885 N N . GLN A 1 113 ? 11.797 1.345 -3.525 1 94.56 113 GLN A N 1
ATOM 886 C CA . GLN A 1 113 ? 10.781 1.829 -4.457 1 94.56 113 GLN A CA 1
ATOM 887 C C . GLN A 1 113 ? 11.133 3.221 -4.977 1 94.56 113 GLN A C 1
ATOM 889 O O . GLN A 1 113 ? 11.492 4.105 -4.199 1 94.56 113 GLN A O 1
ATOM 894 N N . ALA A 1 114 ? 11.125 3.34 -6.262 1 92.94 114 ALA A N 1
ATOM 895 C CA . ALA A 1 114 ? 11.25 4.613 -6.965 1 92.94 114 ALA A CA 1
ATOM 896 C C . ALA A 1 114 ? 10.078 4.84 -7.91 1 92.94 114 ALA A C 1
ATOM 898 O O . ALA A 1 114 ? 10.125 4.445 -9.078 1 92.94 114 ALA A O 1
ATOM 899 N N . GLY A 1 115 ? 9.102 5.574 -7.359 1 86.88 115 GLY A N 1
ATOM 900 C CA . GLY A 1 115 ? 7.906 5.75 -8.172 1 86.88 115 GLY A CA 1
ATOM 901 C C . GLY A 1 115 ? 7.148 4.453 -8.398 1 86.88 115 GLY A C 1
ATOM 902 O O . GLY A 1 115 ? 6.707 3.809 -7.449 1 86.88 115 GLY A O 1
ATOM 903 N N . LYS A 1 116 ? 7.172 4.027 -9.703 1 88.31 116 LYS A N 1
ATOM 904 C CA . LYS A 1 116 ? 6.375 2.861 -10.07 1 88.31 116 LYS A CA 1
ATOM 905 C C . LYS A 1 116 ? 7.254 1.624 -10.234 1 88.31 116 LYS A C 1
ATOM 907 O O . LYS A 1 116 ? 6.793 0.59 -10.727 1 88.31 116 LYS A O 1
ATOM 912 N N . THR A 1 117 ? 8.492 1.767 -9.898 1 93.62 117 THR A N 1
ATOM 913 C CA . THR A 1 117 ? 9.43 0.656 -10.039 1 93.62 117 THR A CA 1
ATOM 914 C C . THR A 1 117 ? 9.922 0.194 -8.672 1 93.62 117 THR A C 1
ATOM 916 O O . THR A 1 117 ? 10.305 1.015 -7.832 1 93.62 117 THR A O 1
ATOM 919 N N . ILE A 1 118 ? 9.844 -1.146 -8.492 1 95.88 118 ILE A N 1
ATOM 920 C CA . ILE A 1 118 ? 10.281 -1.77 -7.246 1 95.88 118 ILE A CA 1
ATOM 921 C C . ILE A 1 118 ? 11.453 -2.707 -7.516 1 95.88 118 ILE A C 1
ATOM 923 O O . ILE A 1 118 ? 11.398 -3.535 -8.43 1 95.88 118 ILE A O 1
ATOM 927 N N . ASN A 1 119 ? 12.508 -2.51 -6.766 1 98.12 119 ASN A N 1
ATOM 928 C CA . ASN A 1 119 ? 13.641 -3.424 -6.777 1 98.12 119 ASN A CA 1
ATOM 929 C C . ASN A 1 119 ? 13.711 -4.25 -5.496 1 98.12 119 ASN A C 1
ATOM 931 O O . ASN A 1 119 ? 14.055 -3.725 -4.434 1 98.12 119 ASN A O 1
ATOM 935 N N . PHE A 1 120 ? 13.414 -5.492 -5.672 1 97.44 120 PHE A N 1
ATOM 936 C CA . PHE A 1 120 ? 13.422 -6.375 -4.512 1 97.44 120 PHE A CA 1
ATOM 937 C C . PHE A 1 120 ? 14.836 -6.855 -4.211 1 97.44 120 PHE A C 1
ATOM 939 O O . PHE A 1 120 ? 15.656 -7.012 -5.121 1 97.44 120 PHE A O 1
ATOM 946 N N . LEU A 1 121 ? 15.062 -7.031 -2.904 1 87.94 121 LEU A N 1
ATOM 947 C CA . LEU A 1 121 ? 16.375 -7.422 -2.424 1 87.94 121 LEU A CA 1
ATOM 948 C C . LEU A 1 121 ? 16.312 -8.734 -1.65 1 87.94 121 LEU A C 1
ATOM 950 O O . LEU A 1 121 ? 15.281 -9.055 -1.055 1 87.94 121 LEU A O 1
ATOM 954 N N . MET B 1 1 ? -19.406 8.438 4.961 1 29.28 1 MET B N 1
ATOM 955 C CA . MET B 1 1 ? -18.656 9.578 4.445 1 29.28 1 MET B CA 1
ATOM 956 C C . MET B 1 1 ? -17.5 9.93 5.371 1 29.28 1 MET B C 1
ATOM 958 O O . MET B 1 1 ? -17.672 10 6.59 1 29.28 1 MET B O 1
ATOM 962 N N . ALA B 1 2 ? -16.281 9.648 4.918 1 35.75 2 ALA B N 1
ATOM 963 C CA . ALA B 1 2 ? -15.172 9.938 5.832 1 35.75 2 ALA B CA 1
ATOM 964 C C . ALA B 1 2 ? -15.086 11.43 6.125 1 35.75 2 ALA B C 1
ATOM 966 O O . ALA B 1 2 ? -15.227 12.258 5.223 1 35.75 2 ALA B O 1
ATOM 967 N N . GLU B 1 3 ? -15.648 11.867 7.32 1 37.56 3 GLU B N 1
ATOM 968 C CA . GLU B 1 3 ? -15.359 13.234 7.738 1 37.56 3 GLU B CA 1
ATOM 969 C C . GLU B 1 3 ? -13.891 13.391 8.125 1 37.56 3 GLU B C 1
ATOM 971 O O . GLU B 1 3 ? -13.328 12.539 8.812 1 37.56 3 GLU B O 1
ATOM 976 N N . ILE B 1 4 ? -12.992 13.961 7.211 1 42.81 4 ILE B N 1
ATOM 977 C CA . ILE B 1 4 ? -11.586 14.219 7.488 1 42.81 4 ILE B CA 1
ATOM 978 C C . ILE B 1 4 ? -11.445 15.5 8.305 1 42.81 4 ILE B C 1
ATOM 980 O O . ILE B 1 4 ? -11.945 16.547 7.906 1 42.81 4 ILE B O 1
ATOM 984 N N . ASN B 1 5 ? -11.406 15.414 9.555 1 43.38 5 ASN B N 1
ATOM 985 C CA . ASN B 1 5 ? -10.977 16.578 10.32 1 43.38 5 ASN B CA 1
ATOM 986 C C . ASN B 1 5 ? -9.461 16.75 10.266 1 43.38 5 ASN B C 1
ATOM 988 O O . ASN B 1 5 ? -8.711 15.867 10.695 1 43.38 5 ASN B O 1
ATOM 992 N N . ILE B 1 6 ? -8.992 17.5 9.273 1 43.97 6 ILE B N 1
ATOM 993 C CA . ILE B 1 6 ? -7.562 17.797 9.172 1 43.97 6 ILE B CA 1
ATOM 994 C C . ILE B 1 6 ? -7.137 18.703 10.32 1 43.97 6 ILE B C 1
ATOM 996 O O . ILE B 1 6 ? -7.684 19.797 10.5 1 43.97 6 ILE B O 1
ATOM 1000 N N . GLU B 1 7 ? -6.914 18.25 11.398 1 36.22 7 GLU B N 1
ATOM 1001 C CA . GLU B 1 7 ? -6.328 19.172 12.359 1 36.22 7 GLU B CA 1
ATOM 1002 C C . GLU B 1 7 ? -5.172 19.953 11.742 1 36.22 7 GLU B C 1
ATOM 1004 O O . GLU B 1 7 ? -4.52 19.484 10.812 1 36.22 7 GLU B O 1
ATOM 1009 N N . ASN B 1 8 ? -5.125 21.266 12.211 1 34.56 8 ASN B N 1
ATOM 1010 C CA . ASN B 1 8 ? -4.223 22.328 11.781 1 34.56 8 ASN B CA 1
ATOM 1011 C C . ASN B 1 8 ? -2.814 21.797 11.523 1 34.56 8 ASN B C 1
ATOM 1013 O O . ASN B 1 8 ? -2.201 21.203 12.414 1 34.56 8 ASN B O 1
ATOM 1017 N N . PRO B 1 9 ? -2.229 21.953 10.328 1 34.06 9 PRO B N 1
ATOM 1018 C CA . PRO B 1 9 ? -1.1 21.875 9.391 1 34.06 9 PRO B CA 1
ATOM 1019 C C . PRO B 1 9 ? 0.215 22.344 10.023 1 34.06 9 PRO B C 1
ATOM 1021 O O . PRO B 1 9 ? 0.258 23.375 10.688 1 34.06 9 PRO B O 1
ATOM 1024 N N . PHE B 1 10 ? 1.045 21.703 10.602 1 31.66 10 PHE B N 1
ATOM 1025 C CA . PHE B 1 10 ? 2.332 22.375 10.445 1 31.66 10 PHE B CA 1
ATOM 1026 C C . PHE B 1 10 ? 2.416 23.078 9.094 1 31.66 10 PHE B C 1
ATOM 1028 O O . PHE B 1 10 ? 1.712 22.703 8.148 1 31.66 10 PHE B O 1
ATOM 1035 N N . HIS B 1 11 ? 2.859 24.266 9.023 1 31.56 11 HIS B N 1
ATOM 1036 C CA . HIS B 1 11 ? 3.295 25.109 7.922 1 31.56 11 HIS B CA 1
ATOM 1037 C C . HIS B 1 11 ? 4.027 24.297 6.855 1 31.56 11 HIS B C 1
ATOM 1039 O O . HIS B 1 11 ? 5.203 23.969 7.02 1 31.56 11 HIS B O 1
ATOM 1045 N N . VAL B 1 12 ? 3.75 23.047 6.602 1 33.53 12 VAL B N 1
ATOM 1046 C CA . VAL B 1 12 ? 4.324 22.719 5.305 1 33.53 12 VAL B CA 1
ATOM 1047 C C . VAL B 1 12 ? 4.281 23.938 4.391 1 33.53 12 VAL B C 1
ATOM 1049 O O . VAL B 1 12 ? 3.213 24.5 4.133 1 33.53 12 VAL B O 1
ATOM 1052 N N . ASN B 1 13 ? 5.09 24.625 4.562 1 36.19 13 ASN B N 1
ATOM 1053 C CA . ASN B 1 13 ? 5.215 25.797 3.693 1 36.19 13 ASN B CA 1
ATOM 1054 C C . ASN B 1 13 ? 4.648 25.531 2.303 1 36.19 13 ASN B C 1
ATOM 1056 O O . ASN B 1 13 ? 4.699 26.391 1.427 1 36.19 13 ASN B O 1
ATOM 1060 N N . THR B 1 14 ? 4.836 24.219 1.897 1 41.34 14 THR B N 1
ATOM 1061 C CA . THR B 1 14 ? 4.426 24.219 0.498 1 41.34 14 THR B CA 1
ATOM 1062 C C . THR B 1 14 ? 2.906 24.266 0.379 1 41.34 14 THR B C 1
ATOM 1064 O O . THR B 1 14 ? 2.193 23.719 1.217 1 41.34 14 THR B O 1
ATOM 1067 N N . LYS B 1 15 ? 2.361 25.281 -0.132 1 43.59 15 LYS B N 1
ATOM 1068 C CA . LYS B 1 15 ? 1.001 25.562 -0.574 1 43.59 15 LYS B CA 1
ATOM 1069 C C . LYS B 1 15 ? 0.25 24.281 -0.921 1 43.59 15 LYS B C 1
ATOM 1071 O O . LYS B 1 15 ? 0.246 23.859 -2.076 1 43.59 15 LYS B O 1
ATOM 1076 N N . ILE B 1 16 ? 0.555 23.188 -0.101 1 50.38 16 ILE B N 1
ATOM 1077 C CA . ILE B 1 16 ? -0.309 22.062 -0.433 1 50.38 16 ILE B CA 1
ATOM 1078 C C . ILE B 1 16 ? -1.771 22.484 -0.35 1 50.38 16 ILE B C 1
ATOM 1080 O O . ILE B 1 16 ? -2.217 23 0.678 1 50.38 16 ILE B O 1
ATOM 1084 N N . ASP B 1 17 ? -2.355 22.578 -1.406 1 54.66 17 ASP B N 1
ATOM 1085 C CA . ASP B 1 17 ? -3.787 22.859 -1.458 1 54.66 17 ASP B CA 1
ATOM 1086 C C . ASP B 1 17 ? -4.59 21.781 -0.749 1 54.66 17 ASP B C 1
ATOM 1088 O O . ASP B 1 17 ? -4.961 20.766 -1.359 1 54.66 17 ASP B O 1
ATOM 1092 N N . VAL B 1 18 ? -4.52 21.906 0.657 1 54.16 18 VAL B N 1
ATOM 1093 C CA . VAL B 1 18 ? -5.211 20.938 1.51 1 54.16 18 VAL B CA 1
ATOM 1094 C C . VAL B 1 18 ? -6.664 20.797 1.061 1 54.16 18 VAL B C 1
ATOM 1096 O O . VAL B 1 18 ? -7.273 19.75 1.229 1 54.16 18 VAL B O 1
ATOM 1099 N N . ASN B 1 19 ? -7.008 21.922 0.469 1 60.03 19 ASN B N 1
ATOM 1100 C CA . ASN B 1 19 ? -8.391 21.844 0.019 1 60.03 19 ASN B CA 1
ATOM 1101 C C . ASN B 1 19 ? -8.57 20.766 -1.052 1 60.03 19 ASN B C 1
ATOM 1103 O O . ASN B 1 19 ? -9.555 20.031 -1.041 1 60.03 19 ASN B O 1
ATOM 1107 N N . THR B 1 20 ? -7.664 20.75 -1.844 1 64.19 20 THR B N 1
ATOM 1108 C CA . THR B 1 20 ? -7.742 19.75 -2.893 1 64.19 20 THR B CA 1
ATOM 1109 C C . THR B 1 20 ? -7.59 18.344 -2.309 1 64.19 20 THR B C 1
ATOM 1111 O O . THR B 1 20 ? -8.266 17.406 -2.744 1 64.19 20 THR B O 1
ATOM 1114 N N . PHE B 1 21 ? -6.754 18.281 -1.338 1 65.25 21 PHE B N 1
ATOM 1115 C CA . PHE B 1 21 ? -6.555 17 -0.668 1 65.25 21 PHE B CA 1
ATOM 1116 C C . PHE B 1 21 ? -7.832 16.547 0.032 1 65.25 21 PHE B C 1
ATOM 1118 O O . PHE B 1 21 ? -8.258 15.406 -0.122 1 65.25 21 PHE B O 1
ATOM 1125 N N . VAL B 1 22 ? -8.406 17.469 0.676 1 64.44 22 VAL B N 1
ATOM 1126 C CA . VAL B 1 22 ? -9.617 17.156 1.43 1 64.44 22 VAL B CA 1
ATOM 1127 C C . VAL B 1 22 ? -10.719 16.719 0.471 1 64.44 22 VAL B C 1
ATOM 1129 O O . VAL B 1 22 ? -11.438 15.75 0.74 1 64.44 22 VAL B O 1
ATOM 1132 N N . ASN B 1 23 ? -10.75 17.422 -0.626 1 64.19 23 ASN B N 1
ATOM 1133 C CA . ASN B 1 23 ? -11.766 17.062 -1.606 1 64.19 23 ASN B CA 1
ATOM 1134 C C . ASN B 1 23 ? -11.523 15.664 -2.176 1 64.19 23 ASN B C 1
ATOM 1136 O O . ASN B 1 23 ? -12.469 14.922 -2.43 1 64.19 23 ASN B O 1
ATOM 1140 N N . GLN B 1 24 ? -10.336 15.398 -2.316 1 63.41 24 GLN B N 1
ATOM 1141 C CA . GLN B 1 24 ? -10 14.094 -2.877 1 63.41 24 GLN B CA 1
ATOM 1142 C C . GLN B 1 24 ? -10.328 12.969 -1.895 1 63.41 24 GLN B C 1
ATOM 1144 O O . GLN B 1 24 ? -10.883 11.938 -2.283 1 63.41 24 GLN B O 1
ATOM 1149 N N . ILE B 1 25 ? -9.992 13.203 -0.743 1 63.91 25 ILE B N 1
ATOM 1150 C CA . ILE B 1 25 ? -10.141 12.109 0.211 1 63.91 25 ILE B CA 1
ATOM 1151 C C . ILE B 1 25 ? -11.602 11.992 0.647 1 63.91 25 ILE B C 1
ATOM 1153 O O . ILE B 1 25 ? -12.086 10.898 0.933 1 63.91 25 ILE B O 1
ATOM 1157 N N . ARG B 1 26 ? -12.258 13.07 0.647 1 58.97 26 ARG B N 1
ATOM 1158 C CA . ARG B 1 26 ? -13.68 13.016 0.957 1 58.97 26 ARG B CA 1
ATOM 1159 C C . ARG B 1 26 ? -14.438 12.203 -0.09 1 58.97 26 ARG B C 1
ATOM 1161 O O . ARG B 1 26 ? -15.484 11.625 0.203 1 58.97 26 ARG B O 1
ATOM 1168 N N . GLY B 1 27 ? -13.992 12.273 -1.214 1 55.53 27 GLY B N 1
ATOM 1169 C CA . GLY B 1 27 ? -14.633 11.539 -2.293 1 55.53 27 GLY B CA 1
ATOM 1170 C C . GLY B 1 27 ? -14.445 10.039 -2.188 1 55.53 27 GLY B C 1
ATOM 1171 O O . GLY B 1 27 ? -15.016 9.273 -2.971 1 55.53 27 GLY B O 1
ATOM 1172 N N . ILE B 1 28 ? -13.523 9.711 -1.349 1 52.75 28 ILE B N 1
ATOM 1173 C CA . ILE B 1 28 ? -13.352 8.273 -1.202 1 52.75 28 ILE B CA 1
ATOM 1174 C C . ILE B 1 28 ? -14.547 7.68 -0.452 1 52.75 28 ILE B C 1
ATOM 1176 O O . ILE B 1 28 ? -14.562 7.668 0.781 1 52.75 28 ILE B O 1
ATOM 1180 N N . PRO B 1 29 ? -15.844 7.785 -0.961 1 45.56 29 PRO B N 1
ATOM 1181 C CA . PRO B 1 29 ? -16.984 7.125 -0.331 1 45.56 29 PRO B CA 1
ATOM 1182 C C . PRO B 1 29 ? -16.781 5.617 -0.17 1 45.56 29 PRO B C 1
ATOM 1184 O O . PRO B 1 29 ? -16.188 4.977 -1.042 1 45.56 29 PRO B O 1
ATOM 1187 N N . ASN B 1 30 ? -17.203 5.141 0.968 1 50.69 30 ASN B N 1
ATOM 1188 C CA . ASN B 1 30 ? -17.359 3.699 1.129 1 50.69 30 ASN B CA 1
ATOM 1189 C C . ASN B 1 30 ? -16.031 2.971 0.938 1 50.69 30 ASN B C 1
ATOM 1191 O O . ASN B 1 30 ? -16.016 1.798 0.561 1 50.69 30 ASN B O 1
ATOM 1195 N N . GLY B 1 31 ? -15.078 3.895 1.169 1 61.97 31 GLY B N 1
ATOM 1196 C CA . GLY B 1 31 ? -13.836 3.172 0.957 1 61.97 31 GLY B CA 1
ATOM 1197 C C . GLY B 1 31 ? -13.32 2.488 2.209 1 61.97 31 GLY B C 1
ATOM 1198 O O . GLY B 1 31 ? -13.875 2.666 3.295 1 61.97 31 GLY B O 1
ATOM 1199 N N . SER B 1 32 ? -12.609 1.535 2.088 1 73.69 32 SER B N 1
ATOM 1200 C CA . SER B 1 32 ? -11.906 0.852 3.168 1 73.69 32 SER B CA 1
ATOM 1201 C C . SER B 1 32 ? -10.742 1.692 3.689 1 73.69 32 SER B C 1
ATOM 1203 O O . SER B 1 32 ? -10.406 2.721 3.102 1 73.69 32 SER B O 1
ATOM 1205 N N . ARG B 1 33 ? -10.359 1.46 4.871 1 78.38 33 ARG B N 1
ATOM 1206 C CA . ARG B 1 33 ? -9.172 2.1 5.422 1 78.38 33 ARG B CA 1
ATOM 1207 C C . ARG B 1 33 ? -8.016 2.053 4.43 1 78.38 33 ARG B C 1
ATOM 1209 O O . ARG B 1 33 ? -7.27 3.025 4.293 1 78.38 33 ARG B O 1
ATOM 1216 N N . CYS B 1 34 ? -7.961 0.952 3.758 1 79.69 34 CYS B N 1
ATOM 1217 C CA . CYS B 1 34 ? -6.93 0.82 2.734 1 79.69 34 CYS B CA 1
ATOM 1218 C C . CYS B 1 34 ? -7.129 1.848 1.626 1 79.69 34 CYS B C 1
ATOM 1220 O O . CYS B 1 34 ? -6.164 2.465 1.167 1 79.69 34 CYS B O 1
ATOM 1222 N N . ASP B 1 35 ? -8.352 2.01 1.243 1 77.69 35 ASP B N 1
ATOM 1223 C CA . ASP B 1 35 ? -8.641 2.99 0.2 1 77.69 35 ASP B CA 1
ATOM 1224 C C . ASP B 1 35 ? -8.258 4.398 0.651 1 77.69 35 ASP B C 1
ATOM 1226 O O . ASP B 1 35 ? -7.742 5.191 -0.141 1 77.69 35 ASP B O 1
ATOM 1230 N N . PHE B 1 36 ? -8.539 4.59 1.854 1 80.94 36 PHE B N 1
ATOM 1231 C CA . PHE B 1 36 ? -8.211 5.898 2.404 1 80.94 36 PHE B CA 1
ATOM 1232 C C . PHE B 1 36 ? -6.703 6.137 2.379 1 80.94 36 PHE B C 1
ATOM 1234 O O . PHE B 1 36 ? -6.234 7.137 1.834 1 80.94 36 PHE B O 1
ATOM 1241 N N . THR B 1 37 ? -5.914 5.238 2.994 1 84.56 37 THR B N 1
ATOM 1242 C CA . THR B 1 37 ? -4.473 5.434 3.092 1 84.56 37 THR B CA 1
ATOM 1243 C C . THR B 1 37 ? -3.84 5.508 1.706 1 84.56 37 THR B C 1
ATOM 1245 O O . THR B 1 37 ? -2.947 6.324 1.469 1 84.56 37 THR B O 1
ATOM 1248 N N . ASN B 1 38 ? -4.359 4.77 0.843 1 82.31 38 ASN B N 1
ATOM 1249 C CA . ASN B 1 38 ? -3.809 4.773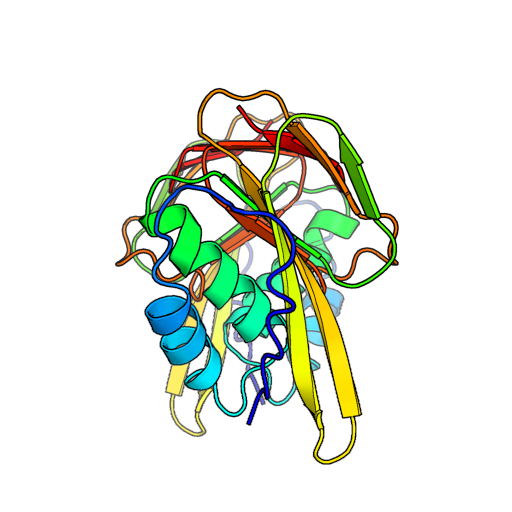 -0.508 1 82.31 38 ASN B CA 1
ATOM 1250 C C . ASN B 1 38 ? -4.137 6.07 -1.244 1 82.31 38 ASN B C 1
ATOM 1252 O O . ASN B 1 38 ? -3.328 6.559 -2.035 1 82.31 38 ASN B O 1
ATOM 1256 N N . SER B 1 39 ? -5.324 6.547 -1.026 1 80.38 39 SER B N 1
ATOM 1257 C CA . SER B 1 39 ? -5.695 7.809 -1.659 1 80.38 39 SER B CA 1
ATOM 1258 C C . SER B 1 39 ? -4.816 8.953 -1.164 1 80.38 39 SER B C 1
ATOM 1260 O O . SER B 1 39 ? -4.453 9.844 -1.937 1 80.38 39 SER B O 1
ATOM 1262 N N . VAL B 1 40 ? -4.52 8.891 0.097 1 83.38 40 VAL B N 1
ATOM 1263 C CA . VAL B 1 40 ? -3.641 9.898 0.676 1 83.38 40 VAL B CA 1
ATOM 1264 C C . VAL B 1 40 ? -2.26 9.812 0.028 1 83.38 40 VAL B C 1
ATOM 1266 O O . VAL B 1 40 ? -1.709 10.82 -0.411 1 83.38 40 VAL B O 1
ATOM 1269 N N . VAL B 1 41 ? -1.738 8.648 0.003 1 87.69 41 VAL B N 1
ATOM 1270 C CA . VAL B 1 41 ? -0.406 8.414 -0.546 1 87.69 41 VAL B CA 1
ATOM 1271 C C . VAL B 1 41 ? -0.371 8.836 -2.012 1 87.69 41 VAL B C 1
ATOM 1273 O O . VAL B 1 41 ? 0.565 9.516 -2.447 1 87.69 41 VAL B O 1
ATOM 1276 N N . LYS B 1 42 ? -1.389 8.539 -2.713 1 83.38 42 LYS B N 1
ATOM 1277 C CA . LYS B 1 42 ? -1.461 8.898 -4.125 1 83.38 42 LYS B CA 1
ATOM 1278 C C . LYS B 1 42 ? -1.436 10.414 -4.312 1 83.38 42 LYS B C 1
ATOM 1280 O O . LYS B 1 42 ? -0.73 10.93 -5.184 1 83.38 42 LYS B O 1
ATOM 1285 N N . HIS B 1 43 ? -2.191 10.984 -3.594 1 82.06 43 HIS B N 1
ATOM 1286 C CA . HIS B 1 43 ? -2.293 12.438 -3.725 1 82.06 43 HIS B CA 1
ATOM 1287 C C . HIS B 1 43 ? -0.933 13.102 -3.541 1 82.06 43 HIS B C 1
ATOM 1289 O O . HIS B 1 43 ? -0.468 13.828 -4.422 1 82.06 43 HIS B O 1
ATOM 1295 N N . PHE B 1 44 ? -0.237 12.789 -2.555 1 85.94 44 PHE B N 1
ATOM 1296 C CA . PHE B 1 44 ? 0.985 13.516 -2.229 1 85.94 44 PHE B CA 1
ATOM 1297 C C . PHE B 1 44 ? 2.154 13.008 -3.068 1 85.94 44 PHE B C 1
ATOM 1299 O O . PHE B 1 44 ? 3.041 13.781 -3.434 1 85.94 44 PHE B O 1
ATOM 1306 N N . SER B 1 45 ? 2.166 11.719 -3.287 1 87.62 45 SER B N 1
ATOM 1307 C CA . SER B 1 45 ? 3.232 11.203 -4.141 1 87.62 45 SER B CA 1
ATOM 1308 C C . SER B 1 45 ? 3.139 11.781 -5.551 1 87.62 45 SER B C 1
ATOM 1310 O O . SER B 1 45 ? 4.16 12.008 -6.203 1 87.62 45 SER B O 1
ATOM 1312 N N . SER B 1 46 ? 1.943 12 -6.027 1 83.5 46 SER B N 1
ATOM 1313 C CA . SER B 1 46 ? 1.749 12.578 -7.355 1 83.5 46 SER B CA 1
ATOM 1314 C C . SER B 1 46 ? 2.24 14.016 -7.41 1 83.5 46 SER B C 1
ATOM 1316 O O . SER B 1 46 ? 2.557 14.531 -8.484 1 83.5 46 SER B O 1
ATOM 1318 N N . LEU B 1 47 ? 2.33 14.633 -6.297 1 83.81 47 LEU B N 1
ATOM 1319 C CA . LEU B 1 47 ? 2.816 16 -6.211 1 83.81 47 LEU B CA 1
ATOM 1320 C C . LEU B 1 47 ? 4.332 16.031 -6.039 1 83.81 47 LEU B C 1
ATOM 1322 O O . LEU B 1 47 ? 4.93 17.109 -5.922 1 83.81 47 LEU B O 1
ATOM 1326 N N . GLY B 1 48 ? 4.996 14.836 -5.988 1 87 48 GLY B N 1
ATOM 1327 C CA . GLY B 1 48 ? 6.445 14.766 -5.957 1 87 48 GLY B CA 1
ATOM 1328 C C . GLY B 1 48 ? 7.008 14.617 -4.555 1 87 48 GLY B C 1
ATOM 1329 O O . GLY B 1 48 ? 8.219 14.711 -4.355 1 87 48 GLY B O 1
ATOM 1330 N N . TYR B 1 49 ? 6.113 14.352 -3.547 1 89.44 49 TYR B N 1
ATOM 1331 C CA . TYR B 1 49 ? 6.578 14.18 -2.174 1 89.44 49 TYR B CA 1
ATOM 1332 C C . TYR B 1 49 ? 6.684 12.703 -1.813 1 89.44 49 TYR B C 1
ATOM 1334 O O . TYR B 1 49 ? 5.992 11.867 -2.398 1 89.44 49 TYR B O 1
ATOM 1342 N N . ASN B 1 50 ? 7.641 12.414 -0.942 1 94.06 50 ASN B N 1
ATOM 1343 C CA . ASN B 1 50 ? 7.508 11.188 -0.162 1 94.06 50 ASN B CA 1
ATOM 1344 C C . ASN B 1 50 ? 6.43 11.32 0.909 1 94.06 50 ASN B C 1
ATOM 1346 O O . ASN B 1 50 ? 6.203 12.414 1.438 1 94.06 50 ASN B O 1
ATOM 1350 N N . VAL B 1 51 ? 5.762 10.195 1.151 1 93.12 51 VAL B N 1
ATOM 1351 C CA . VAL B 1 51 ? 4.66 10.297 2.102 1 93.12 51 VAL B CA 1
ATOM 1352 C C . VAL B 1 51 ? 4.562 9.016 2.926 1 93.12 51 VAL B C 1
ATOM 1354 O O . VAL B 1 51 ? 4.75 7.918 2.4 1 93.12 51 VAL B O 1
ATOM 1357 N N . PHE B 1 52 ? 4.273 9.156 4.152 1 93.69 52 PHE B N 1
ATOM 1358 C CA . PHE B 1 52 ? 3.953 8.078 5.078 1 93.69 52 PHE B CA 1
ATOM 1359 C C . PHE B 1 52 ? 2.658 8.375 5.824 1 93.69 52 PHE B C 1
ATOM 1361 O O . PHE B 1 52 ? 2.484 9.461 6.367 1 93.69 52 PHE B O 1
ATOM 1368 N N . VAL B 1 53 ? 1.678 7.469 5.738 1 91.75 53 VAL B N 1
ATOM 1369 C CA . VAL B 1 53 ? 0.421 7.574 6.473 1 91.75 53 VAL B CA 1
ATOM 1370 C C . VAL B 1 53 ? 0.258 6.371 7.398 1 91.75 53 VAL B C 1
ATOM 1372 O O . VAL B 1 53 ? 0.481 5.23 6.988 1 91.75 53 VAL B O 1
ATOM 1375 N N . CYS B 1 54 ? -0.053 6.594 8.672 1 91.69 54 CYS B N 1
ATOM 1376 C CA . CYS B 1 54 ? -0.067 5.473 9.609 1 91.69 54 CYS B CA 1
ATOM 1377 C C . CYS B 1 54 ? -1.035 5.73 10.758 1 91.69 54 CYS B C 1
ATOM 1379 O O . CYS B 1 54 ? -1.087 6.836 11.289 1 91.69 54 CYS B O 1
ATOM 1381 N N . HIS B 1 55 ? -1.851 4.645 11.062 1 87.31 55 HIS B N 1
ATOM 1382 C CA . HIS B 1 55 ? -2.668 4.59 12.266 1 87.31 55 HIS B CA 1
ATOM 1383 C C . HIS B 1 55 ? -2.102 3.59 13.273 1 87.31 55 HIS B C 1
ATOM 1385 O O . HIS B 1 55 ? -1.936 2.41 12.953 1 87.31 55 HIS B O 1
ATOM 1391 N N . PRO B 1 56 ? -1.767 3.492 14.586 1 72.06 56 PRO B N 1
ATOM 1392 C CA . PRO B 1 56 ? -1.456 4.5 15.602 1 72.06 56 PRO B CA 1
ATOM 1393 C C . PRO B 1 56 ? 0.003 4.457 16.047 1 72.06 56 PRO B C 1
ATOM 1395 O O . PRO B 1 56 ? 0.59 5.496 16.359 1 72.06 56 PRO B O 1
ATOM 1398 N N . ASN B 1 57 ? 0.453 3.225 16.234 1 86.81 57 ASN B N 1
ATOM 1399 C CA . ASN B 1 57 ? 1.75 3.143 16.891 1 86.81 57 ASN B CA 1
ATOM 1400 C C . ASN B 1 57 ? 2.895 3.123 15.883 1 86.81 57 ASN B C 1
ATOM 1402 O O . ASN B 1 57 ? 3.188 2.082 15.297 1 86.81 57 ASN B O 1
ATOM 1406 N N . HIS B 1 58 ? 3.506 4.355 15.789 1 92.19 58 HIS B N 1
ATOM 1407 C CA . HIS B 1 58 ? 4.613 4.496 14.852 1 92.19 58 HIS B CA 1
ATOM 1408 C C . HIS B 1 58 ? 5.617 5.535 15.336 1 92.19 58 HIS B C 1
ATOM 1410 O O . HIS B 1 58 ? 5.367 6.234 16.328 1 92.19 58 HIS B O 1
ATOM 1416 N N . ALA B 1 59 ? 6.758 5.484 14.734 1 94.12 59 ALA B N 1
ATOM 1417 C CA . ALA B 1 59 ? 7.789 6.492 14.953 1 94.12 59 ALA B CA 1
ATOM 1418 C C . ALA B 1 59 ? 8.312 7.043 13.633 1 94.12 59 ALA B C 1
ATOM 1420 O O . ALA B 1 59 ? 8.461 6.297 12.664 1 94.12 59 ALA B O 1
ATOM 1421 N N . VAL B 1 60 ? 8.516 8.367 13.625 1 94.31 60 VAL B N 1
ATOM 1422 C CA . VAL B 1 60 ? 9.102 9.008 12.453 1 94.31 60 VAL B CA 1
ATOM 1423 C C . VAL B 1 60 ? 10.242 9.93 12.891 1 94.31 60 VAL B C 1
ATOM 1425 O O . VAL B 1 60 ? 10.086 10.719 13.82 1 94.31 60 VAL B O 1
ATOM 1428 N N . THR B 1 61 ? 11.383 9.781 12.258 1 96.5 61 THR B N 1
ATOM 1429 C CA . THR B 1 61 ? 12.555 10.602 12.57 1 96.5 61 THR B CA 1
ATOM 1430 C C . THR B 1 61 ? 13.062 11.312 11.32 1 96.5 61 THR B C 1
ATOM 1432 O O . THR B 1 61 ? 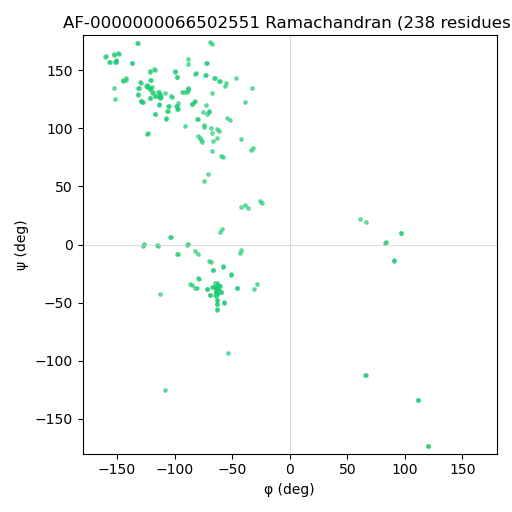13.156 10.703 10.25 1 96.5 61 THR B O 1
ATOM 1435 N N . GLY B 1 62 ? 13.43 12.633 11.422 1 94.06 62 GLY B N 1
ATOM 1436 C CA . GLY B 1 62 ? 13.898 13.445 10.312 1 94.06 62 GLY B CA 1
ATOM 1437 C C . GLY B 1 62 ? 13.023 14.656 10.047 1 94.06 62 GLY B C 1
ATOM 1438 O O . GLY B 1 62 ? 12.172 15 10.859 1 94.06 62 GLY B O 1
ATOM 1439 N N . PRO B 1 63 ? 13.305 15.375 8.969 1 91.25 63 PRO B N 1
ATOM 1440 C CA . PRO B 1 63 ? 12.477 16.531 8.617 1 91.25 63 PRO B CA 1
ATOM 1441 C C . PRO B 1 63 ? 11.211 16.141 7.855 1 91.25 63 PRO B C 1
ATOM 1443 O O . PRO B 1 63 ? 11.281 15.445 6.844 1 91.25 63 PRO B O 1
ATOM 1446 N N . TYR B 1 64 ? 10.055 16.5 8.344 1 88.56 64 TYR B N 1
ATOM 1447 C CA . TYR B 1 64 ? 8.758 16.266 7.707 1 88.56 64 TYR B CA 1
ATOM 1448 C C . TYR B 1 64 ? 7.754 17.344 8.086 1 88.56 64 TYR B C 1
ATOM 1450 O O . TYR B 1 64 ? 7.961 18.078 9.047 1 88.56 64 TYR B O 1
ATOM 1458 N N . ALA B 1 65 ? 6.746 17.453 7.227 1 84.12 65 ALA B N 1
ATOM 1459 C CA . ALA B 1 65 ? 5.504 18.094 7.633 1 84.12 65 ALA B CA 1
ATOM 1460 C C . ALA B 1 65 ? 4.453 17.062 8.039 1 84.12 65 ALA B C 1
ATOM 1462 O O . ALA B 1 65 ? 4.344 16 7.422 1 84.12 65 ALA B O 1
ATOM 1463 N N . LYS B 1 66 ? 3.684 17.391 9.008 1 84.44 66 LYS B N 1
ATOM 1464 C CA . LYS B 1 66 ? 2.73 16.406 9.523 1 84.44 66 LYS B CA 1
ATOM 1465 C C . LYS B 1 66 ? 1.307 16.953 9.492 1 84.44 66 LYS B C 1
ATOM 1467 O O . LYS B 1 66 ? 1.075 18.125 9.836 1 84.44 66 LYS B O 1
ATOM 1472 N N . LEU B 1 67 ? 0.391 16.047 9.023 1 80.62 67 LEU B N 1
ATOM 1473 C CA . LEU B 1 67 ? -1.047 16.281 9.109 1 80.62 67 LEU B CA 1
ATOM 1474 C C . LEU B 1 67 ? -1.728 15.172 9.914 1 80.62 67 LEU B C 1
ATOM 1476 O O . LEU B 1 67 ? -1.258 14.031 9.93 1 80.62 67 LEU B O 1
ATOM 1480 N N . HIS B 1 68 ? -2.771 15.562 10.562 1 82.12 68 HIS B N 1
ATOM 1481 C CA . HIS B 1 68 ? -3.65 14.586 11.195 1 82.12 68 HIS B CA 1
ATOM 1482 C C . HIS B 1 68 ? -5.016 14.547 10.516 1 82.12 68 HIS B C 1
ATOM 1484 O O . HIS B 1 68 ? -5.633 15.594 10.297 1 82.12 68 HIS B O 1
ATOM 1490 N N . CYS B 1 69 ? -5.336 13.281 10.141 1 77.06 69 CYS B N 1
ATOM 1491 C CA . CYS B 1 69 ? -6.609 13.086 9.453 1 77.06 69 CYS B CA 1
ATOM 1492 C C . CYS B 1 69 ? -7.5 12.117 10.227 1 77.06 69 CYS B C 1
ATOM 1494 O O . CYS B 1 69 ? -7.016 11.117 10.758 1 77.06 69 CYS B O 1
ATOM 1496 N N . GLU B 1 70 ? -8.781 12.453 10.219 1 77.44 70 GLU B N 1
ATOM 1497 C CA . GLU B 1 70 ? -9.781 11.539 10.75 1 77.44 70 GLU B CA 1
ATOM 1498 C C . GLU B 1 70 ? -10.578 10.867 9.633 1 77.44 70 GLU B C 1
ATOM 1500 O O . GLU B 1 70 ? -11.148 11.555 8.773 1 77.44 70 GLU B O 1
ATOM 1505 N N . PHE B 1 71 ? -10.469 9.539 9.625 1 77 71 PHE B N 1
ATOM 1506 C CA . PHE B 1 71 ? -11.25 8.742 8.688 1 77 71 PHE B CA 1
ATOM 1507 C C . PHE B 1 71 ? -12.492 8.188 9.359 1 77 71 PHE B C 1
ATOM 1509 O O . PHE B 1 71 ? -12.398 7.441 10.344 1 77 71 PHE B O 1
ATOM 1516 N N . ARG B 1 72 ? -13.695 8.609 8.883 1 74.06 72 ARG B N 1
ATOM 1517 C CA . ARG B 1 72 ? -14.945 8.094 9.43 1 74.06 72 ARG B CA 1
ATOM 1518 C C . ARG B 1 72 ? -15.203 6.668 8.961 1 74.06 72 ARG B C 1
ATOM 1520 O O . ARG B 1 72 ? -15.492 6.438 7.785 1 74.06 72 ARG B O 1
ATOM 1527 N N . ASN B 1 73 ? -14.961 5.77 9.797 1 68.56 73 ASN B N 1
ATOM 1528 C CA . ASN B 1 73 ? -15.086 4.355 9.461 1 68.56 73 ASN B CA 1
ATOM 1529 C C . ASN B 1 73 ? -16.516 3.852 9.68 1 68.56 73 ASN B C 1
ATOM 1531 O O . ASN B 1 73 ? -16.938 2.885 9.039 1 68.56 73 ASN B O 1
ATOM 1535 N N . THR B 1 74 ? -17.125 4.332 10.578 1 66.62 74 THR B N 1
ATOM 1536 C CA . THR B 1 74 ? -18.547 4.066 10.805 1 66.62 74 THR B CA 1
ATOM 1537 C C . THR B 1 74 ? -19.312 5.367 11.055 1 66.62 74 THR B C 1
ATOM 1539 O O . THR B 1 74 ? -18.703 6.441 11.117 1 66.62 74 THR B O 1
ATOM 1542 N N . LYS B 1 75 ? -20.656 5.176 11.133 1 67.25 75 LYS B N 1
ATOM 1543 C CA . LYS B 1 75 ? -21.516 6.324 11.422 1 67.25 75 LYS B CA 1
ATOM 1544 C C . LYS B 1 75 ? -21.125 6.965 12.758 1 67.25 75 LYS B C 1
ATOM 1546 O O . LYS B 1 75 ? -21.297 8.172 12.945 1 67.25 75 LYS B O 1
ATOM 1551 N N . PHE B 1 76 ? -20.484 6.258 13.453 1 70.81 76 PHE B N 1
ATOM 1552 C CA . PHE B 1 76 ? -20.344 6.766 14.812 1 70.81 76 PHE B CA 1
ATOM 1553 C C . PHE B 1 76 ? -18.875 6.809 15.227 1 70.81 76 PHE B C 1
ATOM 1555 O O . PHE B 1 76 ? -18.547 7.238 16.328 1 70.81 76 PHE B O 1
ATOM 1562 N N . SER B 1 77 ? -18.016 6.402 14.398 1 76.5 77 SER B N 1
ATOM 1563 C CA . SER B 1 77 ? -16.625 6.316 14.836 1 76.5 77 SER B CA 1
ATOM 1564 C C . SER B 1 77 ? -15.672 6.723 13.727 1 76.5 77 SER B C 1
ATOM 1566 O O . SER B 1 77 ? -15.938 6.488 12.547 1 76.5 77 SER B O 1
ATOM 1568 N N . THR B 1 78 ? -14.578 7.43 14.227 1 76.5 78 THR B N 1
ATOM 1569 C CA . THR B 1 78 ? -13.508 7.82 13.32 1 76.5 78 THR B CA 1
ATOM 1570 C C . THR B 1 78 ? -12.188 7.164 13.719 1 76.5 78 THR B C 1
ATOM 1572 O O . THR B 1 78 ? -12.023 6.738 14.859 1 76.5 78 THR B O 1
ATOM 1575 N N . ILE B 1 79 ? -11.375 6.957 12.664 1 80.5 79 ILE B N 1
ATOM 1576 C CA . ILE B 1 79 ? -10.016 6.484 12.883 1 80.5 79 ILE B CA 1
ATOM 1577 C C . ILE B 1 79 ? -9.023 7.578 12.492 1 80.5 79 ILE B C 1
ATOM 1579 O O . ILE B 1 79 ? -9.117 8.148 11.406 1 80.5 79 ILE B O 1
ATOM 1583 N N . GLY B 1 80 ? -8.094 7.867 13.406 1 82.75 80 GLY B N 1
ATOM 1584 C CA . GLY B 1 80 ? -7.117 8.914 13.164 1 82.75 80 GLY B CA 1
ATOM 1585 C C . GLY B 1 80 ? -5.867 8.414 12.461 1 82.75 80 GLY B C 1
ATOM 1586 O O . GLY B 1 80 ? -5.348 7.352 12.805 1 82.75 80 GLY B O 1
ATOM 1587 N N . TYR B 1 81 ? -5.5 9.109 11.453 1 86.56 81 TYR B N 1
ATOM 1588 C CA . TYR B 1 81 ? -4.262 8.82 10.734 1 86.56 81 TYR B CA 1
ATOM 1589 C C . TYR B 1 81 ? -3.318 10.016 10.781 1 86.56 81 TYR B C 1
ATOM 1591 O O . TYR B 1 81 ? -3.754 11.164 10.656 1 86.56 81 TYR B O 1
ATOM 1599 N N . ASP B 1 82 ? -2.07 9.688 11.039 1 87.69 82 ASP B N 1
ATOM 1600 C CA . ASP B 1 82 ? -1.028 10.688 10.836 1 87.69 82 ASP B CA 1
ATOM 1601 C C . ASP B 1 82 ? -0.417 10.57 9.445 1 87.69 82 ASP B C 1
ATOM 1603 O O . ASP B 1 82 ? -0.136 9.469 8.977 1 87.69 82 ASP B O 1
ATOM 1607 N N . VAL B 1 83 ? -0.349 11.766 8.828 1 88.56 83 VAL B N 1
ATOM 1608 C CA . VAL B 1 83 ? 0.229 11.844 7.492 1 88.56 83 VAL B CA 1
ATOM 1609 C C . VAL B 1 83 ? 1.528 12.641 7.535 1 88.56 83 VAL B C 1
ATOM 1611 O O . VAL B 1 83 ? 1.539 13.797 7.973 1 88.56 83 VAL B O 1
ATOM 1614 N N . TYR B 1 84 ? 2.598 12.031 7.133 1 90.5 84 TYR B N 1
ATOM 1615 C CA . TYR B 1 84 ? 3.902 12.68 7.07 1 90.5 84 TYR B CA 1
ATOM 1616 C C . TYR B 1 84 ? 4.301 12.969 5.625 1 90.5 84 TYR B C 1
ATOM 1618 O O . TYR B 1 84 ? 4.477 12.047 4.828 1 90.5 84 TYR B O 1
ATOM 1626 N N . ILE B 1 85 ? 4.387 14.242 5.344 1 89 85 ILE B N 1
ATOM 1627 C CA . ILE B 1 85 ? 4.773 14.695 4.016 1 89 85 ILE B CA 1
ATOM 1628 C C . ILE B 1 85 ? 6.262 15.039 4.004 1 89 85 ILE B C 1
ATOM 1630 O O . ILE B 1 85 ? 6.707 15.938 4.727 1 89 85 ILE B O 1
ATOM 1634 N N . ILE B 1 86 ? 7.027 14.352 3.18 1 91.56 86 ILE B N 1
ATOM 1635 C CA . ILE B 1 86 ? 8.484 14.383 3.221 1 91.56 86 ILE B CA 1
ATOM 1636 C C . ILE B 1 86 ? 9.023 14.852 1.871 1 91.56 86 ILE B C 1
ATOM 1638 O O . ILE B 1 86 ? 8.711 14.266 0.832 1 91.56 86 ILE B O 1
ATOM 1642 N N . ALA B 1 87 ? 9.852 15.891 1.927 1 89.19 87 ALA B N 1
ATOM 1643 C CA . ALA B 1 87 ? 10.477 16.359 0.69 1 89.19 87 ALA B CA 1
ATOM 1644 C C . ALA B 1 87 ? 11.422 15.297 0.125 1 89.19 87 ALA B C 1
ATOM 1646 O O . ALA B 1 87 ? 12.141 14.633 0.877 1 89.19 87 ALA B O 1
ATOM 1647 N N . ARG B 1 88 ? 11.422 15.234 -1.167 1 91.81 88 ARG B N 1
ATOM 1648 C CA . ARG B 1 88 ? 12.359 14.312 -1.801 1 91.81 88 ARG B CA 1
ATOM 1649 C C . ARG B 1 88 ? 13.805 14.68 -1.458 1 91.81 88 ARG B C 1
ATOM 1651 O O . ARG B 1 88 ? 14.156 15.859 -1.409 1 91.81 88 ARG B O 1
ATOM 1658 N N . GLY B 1 89 ? 14.609 13.617 -1.235 1 92.06 89 GLY B N 1
ATOM 1659 C CA . GLY B 1 89 ? 16.016 13.844 -0.938 1 92.06 89 GLY B CA 1
ATOM 1660 C C . GLY B 1 89 ? 16.297 13.977 0.546 1 92.06 89 GLY B C 1
ATOM 1661 O O . GLY B 1 89 ? 17.453 13.938 0.969 1 92.06 89 GLY B O 1
ATOM 1662 N N . ARG B 1 90 ? 15.242 14.156 1.35 1 92.81 90 ARG B N 1
ATOM 1663 C CA . ARG B 1 90 ? 15.445 14.242 2.793 1 92.81 90 ARG B CA 1
ATOM 1664 C C . ARG B 1 90 ? 15.406 12.859 3.434 1 92.81 90 ARG B C 1
ATOM 1666 O O . ARG B 1 90 ? 14.562 12.023 3.08 1 92.81 90 ARG B O 1
ATOM 1673 N N . LYS B 1 91 ? 16.375 12.672 4.258 1 95.75 91 LYS B N 1
ATOM 1674 C CA . LYS B 1 91 ? 16.453 11.391 4.945 1 95.75 91 LYS B CA 1
ATOM 1675 C C . LYS B 1 91 ? 15.484 11.328 6.121 1 95.75 91 LYS B C 1
ATOM 1677 O O . LYS B 1 91 ? 15.68 12.016 7.129 1 95.75 91 LYS B O 1
ATOM 1682 N N . VAL B 1 92 ? 14.461 10.57 5.957 1 97 92 VAL B N 1
ATOM 1683 C CA . VAL B 1 92 ? 13.453 10.359 6.992 1 97 92 VAL B CA 1
A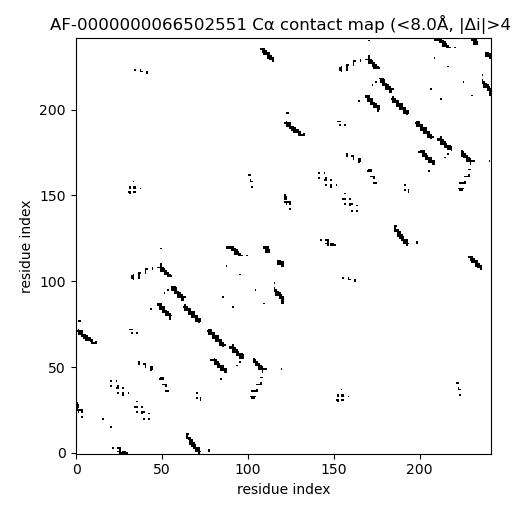TOM 1684 C C . VAL B 1 92 ? 13.188 8.867 7.164 1 97 92 VAL B C 1
ATOM 1686 O O . VAL B 1 92 ? 13.109 8.125 6.184 1 97 92 VAL B O 1
ATOM 1689 N N . THR B 1 93 ? 13.133 8.391 8.398 1 97.88 93 THR B N 1
ATOM 1690 C CA . THR B 1 93 ? 12.828 7.004 8.719 1 97.88 93 THR B CA 1
ATOM 1691 C C . THR B 1 93 ? 11.484 6.898 9.438 1 97.88 93 THR B C 1
ATOM 1693 O O . THR B 1 93 ? 11.211 7.66 10.367 1 97.88 93 THR B O 1
ATOM 1696 N N . ALA B 1 94 ? 10.633 6.031 8.922 1 96.38 94 ALA B N 1
ATOM 1697 C CA . ALA B 1 94 ? 9.359 5.746 9.57 1 96.38 94 ALA B CA 1
ATOM 1698 C C . ALA B 1 94 ? 9.227 4.266 9.906 1 96.38 94 ALA B C 1
ATOM 1700 O O . ALA B 1 94 ? 9.578 3.404 9.094 1 96.38 94 ALA B O 1
ATOM 1701 N N . THR B 1 95 ? 8.797 3.992 11.125 1 93.81 95 THR B N 1
ATOM 1702 C CA . THR B 1 95 ? 8.594 2.613 11.555 1 93.81 95 THR B CA 1
ATOM 1703 C C . THR B 1 95 ? 7.191 2.426 12.125 1 93.81 95 THR B C 1
ATOM 1705 O O . THR B 1 95 ? 6.762 3.191 12.984 1 93.81 95 THR B O 1
ATOM 1708 N N . ASN B 1 96 ? 6.422 1.456 11.516 1 91.56 96 ASN B N 1
ATOM 1709 C CA . ASN B 1 96 ? 5.121 1.05 12.031 1 91.56 96 ASN B CA 1
ATOM 1710 C C . ASN B 1 96 ? 5.258 -0.017 13.117 1 91.56 96 ASN B C 1
ATOM 1712 O O . ASN B 1 96 ? 5.723 -1.126 12.844 1 91.56 96 ASN B O 1
ATOM 1716 N N . PHE B 1 97 ? 4.75 0.268 14.359 1 87.62 97 PHE B N 1
ATOM 1717 C CA . PHE B 1 97 ? 4.895 -0.659 15.477 1 87.62 97 PHE B CA 1
ATOM 1718 C C . PHE B 1 97 ? 3.629 -1.493 15.648 1 87.62 97 PHE B C 1
ATOM 1720 O O . PHE B 1 97 ? 3.547 -2.324 16.547 1 87.62 97 PHE B O 1
ATOM 1727 N N . GLY B 1 98 ? 2.594 -1.13 14.906 1 75.31 98 GLY B N 1
ATOM 1728 C CA . GLY B 1 98 ? 1.335 -1.841 15.062 1 75.31 98 GLY B CA 1
ATOM 1729 C C . GLY B 1 98 ? 1.399 -3.281 14.586 1 75.31 98 GLY B C 1
ATOM 1730 O O . GLY B 1 98 ? 2.459 -3.758 14.172 1 75.31 98 GLY B O 1
ATOM 1731 N N . ASP B 1 99 ? 0.256 -4.117 14.859 1 60.53 99 ASP B N 1
ATOM 1732 C CA . ASP B 1 99 ? 0.171 -5.539 14.547 1 60.53 99 ASP B CA 1
ATOM 1733 C C . ASP B 1 99 ? 0.361 -5.781 13.047 1 60.53 99 ASP B C 1
ATOM 1735 O O . ASP B 1 99 ? 0.423 -6.926 12.602 1 60.53 99 ASP B O 1
ATOM 1739 N N . GLY B 1 100 ? 0.824 -4.738 12.391 1 52.31 100 GLY B N 1
ATOM 1740 C CA . GLY B 1 100 ? 1.323 -4.957 11.039 1 52.31 100 GLY B CA 1
ATOM 1741 C C . GLY B 1 100 ? 0.227 -4.969 9.992 1 52.31 100 GLY B C 1
ATOM 1742 O O . GLY B 1 100 ? 0.44 -5.434 8.867 1 52.31 100 GLY B O 1
ATOM 1743 N N . GLY B 1 101 ? -1.068 -4.746 10.484 1 51.75 101 GLY B N 1
ATOM 1744 C CA . GLY B 1 101 ? -1.958 -4.895 9.344 1 51.75 101 GLY B CA 1
ATOM 1745 C C . GLY B 1 101 ? -1.834 -3.762 8.336 1 51.75 101 GLY B C 1
ATOM 1746 O O . GLY B 1 101 ? -1.644 -2.605 8.719 1 51.75 101 GLY B O 1
ATOM 1747 N N . TYR B 1 102 ? -1.381 -4.02 7.195 1 54.56 102 TYR B N 1
ATOM 1748 C CA . TYR B 1 102 ? -1.161 -3.156 6.043 1 54.56 102 TYR B CA 1
ATOM 1749 C C . TYR B 1 102 ? -2.33 -2.199 5.844 1 54.56 102 TYR B C 1
ATOM 1751 O O . TYR B 1 102 ? -2.197 -1.177 5.168 1 54.56 102 TYR B O 1
ATOM 1759 N N . ASP B 1 103 ? -3.334 -2.471 6.727 1 62.06 103 ASP B N 1
ATOM 1760 C CA . ASP B 1 103 ? -4.516 -1.627 6.562 1 62.06 103 ASP B CA 1
ATOM 1761 C C . ASP B 1 103 ? -4.328 -0.282 7.262 1 62.06 103 ASP B C 1
ATOM 1763 O O . ASP B 1 103 ? -5.062 0.67 6.992 1 62.06 103 ASP B O 1
ATOM 1767 N N . ASN B 1 104 ? -3.287 -0.296 7.863 1 79.38 104 ASN B N 1
ATOM 1768 C CA . ASN B 1 104 ? -3.252 0.849 8.766 1 79.38 104 ASN B CA 1
ATOM 1769 C C . ASN B 1 104 ? -2.154 1.835 8.375 1 79.38 104 ASN B C 1
ATOM 1771 O O . ASN B 1 104 ? -1.902 2.805 9.094 1 79.38 104 ASN B O 1
ATOM 1775 N N . TRP B 1 105 ? -1.476 1.448 7.355 1 88.88 105 TRP B N 1
ATOM 1776 C CA . TRP B 1 105 ? -0.456 2.4 6.926 1 88.88 105 TRP B CA 1
ATOM 1777 C C . TRP B 1 105 ? -0.174 2.264 5.434 1 88.88 105 TRP B C 1
ATOM 1779 O O . TRP B 1 105 ? -0.612 1.302 4.801 1 88.88 105 TRP B O 1
ATOM 1789 N N . ALA B 1 106 ? 0.427 3.164 4.832 1 89.44 106 ALA B N 1
ATOM 1790 C CA . ALA B 1 106 ? 0.898 3.164 3.449 1 89.44 106 ALA B CA 1
ATOM 1791 C C . ALA B 1 106 ? 2.041 4.156 3.258 1 89.44 106 ALA B C 1
ATOM 1793 O O . ALA B 1 106 ? 2.207 5.082 4.055 1 89.44 106 ALA B O 1
ATOM 1794 N N . SER B 1 107 ? 2.799 3.902 2.24 1 93.12 107 SER B N 1
ATOM 1795 C CA . SER B 1 107 ? 3.879 4.812 1.876 1 93.12 107 SER B CA 1
ATOM 1796 C C . SER B 1 107 ? 3.938 5.023 0.366 1 93.12 107 SER B C 1
ATOM 1798 O O . SER B 1 107 ? 3.412 4.215 -0.399 1 93.12 107 SER B O 1
ATOM 1800 N N . GLY B 1 108 ? 4.48 6.094 0.004 1 92.38 108 GLY B N 1
ATOM 1801 C CA . GLY B 1 108 ? 4.66 6.391 -1.408 1 92.38 108 GLY B CA 1
ATOM 1802 C C . GLY B 1 108 ? 5.855 7.277 -1.687 1 92.38 108 GLY B C 1
ATOM 1803 O O . GLY B 1 108 ? 6.297 8.023 -0.811 1 92.38 108 GLY B O 1
ATOM 1804 N N . GLY B 1 109 ? 6.387 7.211 -2.945 1 93.12 109 GLY B N 1
ATOM 1805 C CA . GLY B 1 109 ? 7.527 8 -3.381 1 93.12 109 GLY B CA 1
ATOM 1806 C C . GLY B 1 109 ? 8.773 7.164 -3.625 1 93.12 109 GLY B C 1
ATOM 1807 O O . GLY B 1 109 ? 8.727 6.16 -4.336 1 93.12 109 GLY B O 1
ATOM 1808 N N . HIS B 1 110 ? 9.891 7.715 -3.055 1 95.75 110 HIS B N 1
ATOM 1809 C CA . HIS B 1 110 ? 11.18 7.043 -3.186 1 95.75 110 HIS B CA 1
ATOM 1810 C C . HIS B 1 110 ? 11.719 6.617 -1.825 1 95.75 110 HIS B C 1
ATOM 1812 O O . HIS B 1 110 ? 12.008 7.465 -0.973 1 95.75 110 HIS B O 1
ATOM 1818 N N . TYR B 1 111 ? 11.766 5.258 -1.639 1 96.75 111 TYR B N 1
ATOM 1819 C CA . TYR B 1 111 ? 12.18 4.773 -0.326 1 96.75 111 TYR B CA 1
ATOM 1820 C C . TYR B 1 111 ? 12.648 3.326 -0.404 1 96.75 111 TYR B C 1
ATOM 1822 O O . TYR B 1 111 ? 12.43 2.648 -1.409 1 96.75 111 TYR B O 1
ATOM 1830 N N . ASN B 1 112 ? 13.383 2.953 0.642 1 96.56 112 ASN B N 1
ATOM 1831 C CA . ASN B 1 112 ? 13.703 1.562 0.93 1 96.56 112 ASN B CA 1
ATOM 1832 C C . ASN B 1 112 ? 12.844 1.003 2.055 1 96.56 112 ASN B C 1
ATOM 1834 O O . ASN B 1 112 ? 12.688 1.638 3.1 1 96.56 112 ASN B O 1
ATOM 1838 N N . GLN B 1 113 ? 12.211 -0.163 1.721 1 94.5 113 GLN B N 1
ATOM 1839 C CA . GLN B 1 113 ? 11.391 -0.772 2.766 1 94.5 113 GLN B CA 1
ATOM 1840 C C . GLN B 1 113 ? 11.984 -2.104 3.221 1 94.5 113 GLN B C 1
ATOM 1842 O O . GLN B 1 113 ? 12.367 -2.936 2.395 1 94.5 113 GLN B O 1
ATOM 1847 N N . ALA B 1 114 ? 12.164 -2.205 4.488 1 92.94 114 ALA B N 1
ATOM 1848 C CA . ALA B 1 114 ? 12.539 -3.449 5.152 1 92.94 114 ALA B CA 1
ATOM 1849 C C . ALA B 1 114 ? 11.531 -3.822 6.234 1 92.94 114 ALA B C 1
ATOM 1851 O O . ALA B 1 114 ? 11.672 -3.408 7.391 1 92.94 114 ALA B O 1
ATOM 1852 N N . GLY B 1 115 ? 10.609 -4.695 5.809 1 86.62 115 GLY B N 1
ATOM 1853 C CA . GLY B 1 115 ? 9.555 -5.02 6.758 1 86.62 115 GLY B CA 1
ATOM 1854 C C . GLY B 1 115 ? 8.672 -3.84 7.094 1 86.62 115 GLY B C 1
ATOM 1855 O O . GLY B 1 115 ? 8.031 -3.266 6.211 1 86.62 115 GLY B O 1
ATOM 1856 N N . LYS B 1 116 ? 8.789 -3.404 8.367 1 88.12 116 LYS B N 1
ATOM 1857 C CA . LYS B 1 116 ? 7.891 -2.352 8.844 1 88.12 116 LYS B CA 1
ATOM 1858 C C . LYS B 1 116 ? 8.609 -1.008 8.914 1 88.12 116 LYS B C 1
ATOM 1860 O O . LYS B 1 116 ? 8.078 -0.042 9.469 1 88.12 116 LYS B O 1
ATOM 1865 N N . THR B 1 117 ? 9.82 -0.979 8.438 1 93.38 117 THR B N 1
ATOM 1866 C CA . THR B 1 117 ? 10.609 0.248 8.469 1 93.38 117 THR B CA 1
ATOM 1867 C C . THR B 1 117 ? 10.867 0.764 7.055 1 93.38 117 THR B C 1
ATOM 1869 O O . THR B 1 117 ? 11.25 -0.003 6.168 1 93.38 117 THR B O 1
ATOM 1872 N N . ILE B 1 118 ? 10.586 2.078 6.902 1 95.69 118 ILE B N 1
ATOM 1873 C CA . ILE B 1 118 ? 10.773 2.746 5.617 1 95.69 118 ILE B CA 1
ATOM 1874 C C . ILE B 1 118 ? 11.836 3.832 5.746 1 95.69 118 ILE B C 1
ATOM 1876 O O . ILE B 1 118 ? 11.781 4.656 6.664 1 95.69 118 ILE B O 1
ATOM 1880 N N . ASN B 1 119 ? 12.805 3.789 4.887 1 98.06 119 ASN B N 1
ATOM 1881 C CA . ASN B 1 119 ? 13.805 4.848 4.766 1 98.06 119 ASN B CA 1
ATOM 1882 C C . ASN B 1 119 ? 13.602 5.664 3.494 1 98.06 119 ASN B C 1
ATOM 1884 O O . ASN B 1 119 ? 13.875 5.184 2.393 1 98.06 119 ASN B O 1
ATOM 1888 N N . PHE B 1 120 ? 13.141 6.848 3.713 1 97.38 120 PHE B N 1
ATOM 1889 C CA . PHE B 1 120 ? 12.883 7.715 2.57 1 97.38 120 PHE B CA 1
ATOM 1890 C C . PHE B 1 120 ? 14.172 8.375 2.092 1 97.38 120 PHE B C 1
ATOM 1892 O O . PHE B 1 120 ? 15.078 8.641 2.887 1 97.38 120 PHE B O 1
ATOM 1899 N N . LEU B 1 121 ? 14.195 8.578 0.767 1 88.19 121 LEU B N 1
ATOM 1900 C CA . LEU B 1 121 ? 15.375 9.141 0.121 1 88.19 121 LEU B CA 1
ATOM 1901 C C . LEU B 1 121 ? 15.031 10.422 -0.628 1 88.19 121 LEU B C 1
ATOM 1903 O O . LEU B 1 121 ? 13.898 10.594 -1.083 1 88.19 121 LEU B O 1
#

Organism: Dictyostelium discoideum (NCBI:txid44689)

Foldseek 3Di:
DFPWPWPPDDCPVPPPVVVVVRVQLVVCPPHALQSNQVSNQVVQVVVVWKKKKFFDDKDKDWDWDKIKTWTPPDPVDTTIMIMTTHHAPTWMKMFDPPVQDSSGMDIDHAWDDDRRMITGD/DFPWPWPDKDCPVPPPVVVVVNVQLVVCPPDALQSNQVSNQVVQVVVVWKKKKFFDDKDKDWDWIKIWIWTPPDPVDTTIMIMTTHHAPTWMKMFDPPVQDPSGMDIDHAWDDDRRMTTGD

Secondary structure (DSSP, 8-state):
------B--S---S---HHHHHHHHHT-TT--HHHHHHHHHHHHHHTT-EEEEE-SSEEEESS-EEEEEEEE-SSS-EEEEEEEEE-TT--EEEEE-SS--GGGEEEESEEEEETTEEEE-/------B------S---HHHHHHHHHT-TT--HHHHHHHHHHHHHHTT-EEEEE-SSEEEESS-EEEEEEEE-SSS-EEEEEEEEE-TT--EEEEE-SS--GGGEEEESEEEEETTEEEE-

Nearest PDB structures (foldseek):
  2g6y-assembly1_A  TM=2.461E-01  e=9.144E+00  Pontellina plumata
  7sf9-assembly1_C  TM=2.717E-01  e=7.574E-01  Branchiostoma floridae
  2g6y-assembly1_A  TM=2.460E-01  e=4.065E+00  Pontellina plumata

pLDDT: mean 75.62, std 19.48, range [29.28, 98.12]

Radius of gyration: 17.41 Å; Cα contacts (8 Å, |Δi|>4): 565; chains: 2; bounding box: 39×51×34 Å

Solvent-accessible surface area (backbone atoms only — not comparable to full-atom values): 12465 Å² total; per-residue (Å²): 98,31,56,64,55,64,46,72,66,58,75,49,75,61,82,63,58,54,65,58,50,49,54,55,54,40,64,46,54,88,50,44,61,35,43,49,38,42,50,52,26,48,56,44,28,74,72,63,24,24,29,41,32,38,44,66,56,61,49,77,49,68,71,67,28,51,41,34,34,26,40,32,78,46,99,83,41,68,46,65,30,42,35,36,45,24,57,63,70,41,65,28,41,37,35,58,69,44,97,64,59,60,54,32,39,40,68,32,34,38,31,37,31,54,70,54,34,36,40,35,60,104,33,56,63,54,64,50,88,58,54,78,47,75,63,84,64,59,56,64,57,50,50,54,55,53,42,63,45,57,88,50,45,60,36,44,50,39,42,50,53,27,49,56,44,29,74,73,63,23,24,30,40,33,40,46,81,48,62,49,76,51,67,76,64,30,50,39,38,36,24,39,31,77,47,100,83,42,69,46,62,29,41,34,36,45,23,58,64,70,43,66,27,40,38,35,58,68,45,97,63,60,60,55,35,40,40,68,32,32,38,32,37,32,56,68,54,34,37,40,35,60